Protein AF-A0A1S9RGK1-F1 (afdb_monomer)

Organism: Penicillium brasilianum (NCBI:txid104259)

Nearest PDB structures (foldseek):
  3pm6-assembly1_A  TM=9.295E-01  e=1.275E-14  Coccidioides immitis
  3n9s-assembly1_A  TM=7.387E-01  e=5.526E-09  Helicobacter pylori 51
  3txv-assembly1_A  TM=5.145E-01  e=1.261E-02  Sinorhizobium meliloti
  1zco-assembly1_A  TM=3.483E-01  e=1.388E-01  Pyrococcus furiosus

InterPro domains:
  IPR000771 Fructose-bisphosphate aldolase, class-II [PF01116] (198-358)
  IPR013785 Aldolase-type TIM barrel [G3DSA:3.20.20.70] (147-359)

Mean predicted aligned error: 18.13 Å

Structure (mmCIF, N/CA/C/O backbone):
data_AF-A0A1S9RGK1-F1
#
_entry.id   AF-A0A1S9RGK1-F1
#
loop_
_atom_site.group_PDB
_atom_site.id
_atom_site.type_symbol
_atom_site.label_atom_id
_atom_site.label_alt_id
_atom_site.label_comp_id
_atom_site.label_asym_id
_atom_site.label_entity_id
_atom_site.label_seq_id
_atom_site.pdbx_PDB_ins_code
_atom_site.Cartn_x
_atom_site.Cartn_y
_atom_site.Cartn_z
_atom_site.occupancy
_atom_site.B_iso_or_equiv
_atom_site.auth_seq_id
_atom_site.auth_comp_id
_atom_site.auth_asym_id
_atom_site.auth_atom_id
_atom_site.pdbx_PDB_model_num
ATOM 1 N N . MET A 1 1 ? 26.770 0.615 -15.921 1.00 46.75 1 MET A N 1
ATOM 2 C CA . MET A 1 1 ? 25.915 -0.510 -16.376 1.00 46.75 1 MET A CA 1
ATOM 3 C C . MET A 1 1 ? 26.762 -1.782 -16.393 1.00 46.75 1 MET A C 1
ATOM 5 O O . MET A 1 1 ? 27.965 -1.656 -16.216 1.00 46.75 1 MET A O 1
ATOM 9 N N . GLU A 1 2 ? 26.156 -2.959 -16.593 1.00 46.06 2 GLU A N 1
ATOM 10 C CA . GLU A 1 2 ? 26.842 -4.264 -16.760 1.00 46.06 2 GLU A CA 1
ATOM 11 C C . GLU A 1 2 ? 27.436 -4.931 -15.495 1.00 46.06 2 GLU A C 1
ATOM 13 O O . GLU A 1 2 ? 28.632 -5.197 -15.404 1.00 46.06 2 GLU A O 1
ATOM 18 N N . LYS A 1 3 ? 26.575 -5.321 -14.542 1.00 37.97 3 LYS A N 1
ATOM 19 C CA . LYS A 1 3 ? 26.868 -6.469 -13.646 1.00 37.97 3 LYS A CA 1
ATOM 20 C C . LYS A 1 3 ? 25.756 -7.519 -13.539 1.00 37.97 3 LYS A C 1
ATOM 22 O O . LYS A 1 3 ? 26.062 -8.665 -13.234 1.00 37.97 3 LYS A O 1
ATOM 27 N N . TYR A 1 4 ? 24.502 -7.160 -13.833 1.00 46.22 4 TYR A N 1
ATOM 28 C CA . TYR A 1 4 ? 23.339 -8.059 -13.695 1.00 46.22 4 TYR A CA 1
ATOM 29 C C . TYR A 1 4 ? 22.507 -8.238 -14.976 1.00 46.22 4 TYR A C 1
ATOM 31 O O . TYR A 1 4 ? 21.564 -9.024 -15.000 1.00 46.22 4 TYR A O 1
ATOM 39 N N . THR A 1 5 ? 22.877 -7.572 -16.070 1.00 41.22 5 THR A N 1
ATOM 40 C CA . THR A 1 5 ? 22.270 -7.778 -17.390 1.00 41.22 5 THR A CA 1
ATOM 41 C C . THR A 1 5 ? 22.766 -9.086 -18.006 1.00 41.22 5 THR A C 1
ATOM 43 O O . THR A 1 5 ? 23.859 -9.128 -18.574 1.00 41.22 5 THR A O 1
ATOM 46 N N . ARG A 1 6 ? 21.956 -10.151 -17.937 1.00 38.19 6 ARG A N 1
ATOM 47 C CA . ARG A 1 6 ? 22.073 -11.253 -18.905 1.00 38.19 6 ARG A CA 1
ATOM 48 C C . ARG A 1 6 ? 21.722 -10.699 -20.296 1.00 38.19 6 ARG A C 1
ATOM 50 O O . ARG A 1 6 ? 20.734 -9.972 -20.398 1.00 38.19 6 ARG A O 1
ATOM 57 N N . PRO A 1 7 ? 22.488 -11.002 -21.360 1.00 35.66 7 PRO A N 1
ATOM 58 C CA . PRO A 1 7 ? 22.029 -10.718 -22.715 1.00 35.66 7 PRO A CA 1
ATOM 59 C C . PRO A 1 7 ? 20.759 -11.542 -22.997 1.00 35.66 7 PRO A C 1
ATOM 61 O O . PRO A 1 7 ? 20.684 -12.682 -22.527 1.00 35.66 7 PRO A O 1
ATOM 64 N N . PRO A 1 8 ? 19.773 -11.007 -23.741 1.00 39.53 8 PRO A N 1
ATOM 65 C CA . PRO A 1 8 ? 18.545 -11.736 -24.041 1.00 39.53 8 PRO A CA 1
ATOM 66 C C . PRO A 1 8 ? 18.867 -13.037 -24.786 1.00 39.53 8 PRO A C 1
ATOM 68 O O . PRO A 1 8 ? 19.641 -13.046 -25.750 1.00 39.53 8 PRO A O 1
ATOM 71 N N . ALA A 1 9 ? 18.293 -14.147 -24.318 1.00 38.72 9 ALA A N 1
ATOM 72 C CA . ALA A 1 9 ? 18.439 -15.440 -24.970 1.00 38.72 9 ALA A CA 1
ATOM 73 C C . ALA A 1 9 ? 17.783 -15.414 -26.362 1.00 38.72 9 ALA A C 1
ATOM 75 O O . ALA A 1 9 ? 16.786 -14.726 -26.581 1.00 38.72 9 ALA A O 1
ATOM 76 N N . GLN A 1 10 ? 18.325 -16.171 -27.322 1.00 39.50 10 GLN A N 1
ATOM 77 C CA . GLN A 1 10 ? 17.675 -16.296 -28.628 1.00 39.50 10 GLN A CA 1
ATOM 78 C C . GLN A 1 10 ? 16.341 -17.040 -28.482 1.00 39.50 10 GLN A C 1
ATOM 80 O O . GLN A 1 10 ? 16.298 -18.166 -27.993 1.00 39.50 10 GLN A O 1
ATOM 85 N N . PHE A 1 11 ? 15.277 -16.366 -28.917 1.00 40.22 11 PHE A N 1
ATOM 86 C CA . PHE A 1 11 ? 13.869 -16.659 -28.652 1.00 40.22 11 PHE A CA 1
ATOM 87 C C . PHE A 1 11 ? 13.443 -18.129 -28.852 1.00 40.22 11 PHE A C 1
ATOM 89 O O . PHE A 1 11 ? 13.363 -18.594 -29.995 1.00 40.22 11 PHE A O 1
ATOM 96 N N . PRO A 1 12 ? 13.047 -18.837 -27.779 1.00 37.66 12 PRO A N 1
ATOM 97 C CA . PRO A 1 12 ? 12.113 -19.952 -27.869 1.00 37.66 12 PRO A CA 1
ATOM 98 C C . PRO A 1 12 ? 10.678 -19.415 -28.062 1.00 37.66 12 PRO A C 1
ATOM 100 O O . PRO A 1 12 ? 10.356 -18.332 -27.569 1.00 37.66 12 PRO A O 1
ATOM 103 N N . PRO A 1 13 ? 9.778 -20.144 -28.746 1.00 40.66 13 PRO A N 1
ATOM 104 C CA . PRO A 1 13 ? 8.352 -19.820 -28.728 1.00 40.66 13 PRO A CA 1
ATOM 105 C C . PRO A 1 13 ? 7.763 -20.040 -27.324 1.00 40.66 13 PRO A C 1
ATOM 107 O O . PRO A 1 13 ? 8.193 -20.952 -26.619 1.00 40.66 13 PRO A O 1
ATOM 110 N N . MET A 1 14 ? 6.748 -19.250 -26.944 1.00 45.00 14 MET A N 1
ATOM 111 C CA . MET A 1 14 ? 6.016 -19.443 -25.683 1.00 45.00 14 MET A CA 1
ATOM 112 C C . MET A 1 14 ? 5.521 -20.891 -25.538 1.00 45.00 14 MET A C 1
ATOM 114 O O . MET A 1 14 ? 4.924 -21.451 -26.464 1.00 45.00 14 MET A O 1
ATOM 118 N N . SER A 1 15 ? 5.751 -21.478 -24.361 1.00 45.94 15 SER A N 1
ATOM 119 C CA . SER A 1 15 ? 5.313 -22.832 -24.019 1.00 45.94 15 SER A CA 1
ATOM 120 C C . SER A 1 15 ? 3.784 -22.965 -24.117 1.00 45.94 15 SER A C 1
ATOM 122 O O . SER A 1 15 ? 3.059 -22.091 -23.640 1.00 45.94 15 SER A O 1
ATOM 124 N N . PRO A 1 16 ? 3.246 -24.050 -24.705 1.00 40.88 16 PRO A N 1
ATOM 125 C CA . PRO A 1 16 ? 1.803 -24.236 -24.801 1.00 40.88 16 PRO A CA 1
ATOM 126 C C . PRO A 1 16 ? 1.189 -24.540 -23.424 1.00 40.88 16 PRO A C 1
ATOM 128 O O . PRO A 1 16 ? 1.426 -25.610 -22.873 1.00 40.88 16 PRO A O 1
ATOM 131 N N . HIS A 1 17 ? 0.383 -23.598 -22.921 1.00 44.88 17 HIS A N 1
ATOM 132 C CA . HIS A 1 17 ? -0.531 -23.682 -21.768 1.00 44.88 17 HIS A CA 1
ATOM 133 C C . HIS A 1 17 ? -0.164 -24.662 -20.638 1.00 44.88 17 HIS A C 1
ATOM 135 O O . HIS A 1 17 ? -0.515 -25.846 -20.674 1.00 44.88 17 HIS A O 1
ATOM 141 N N . ARG A 1 18 ? 0.353 -24.121 -19.528 1.00 50.09 18 ARG A N 1
ATOM 142 C CA . ARG A 1 18 ? 0.195 -24.777 -18.223 1.00 50.09 18 ARG A CA 1
ATOM 143 C C . ARG A 1 18 ? -1.279 -24.812 -17.826 1.00 50.09 18 ARG A C 1
ATOM 145 O O . ARG A 1 18 ? -2.020 -23.847 -18.013 1.00 50.09 18 ARG A O 1
ATOM 152 N N . SER A 1 19 ? -1.720 -25.938 -17.275 1.00 38.03 19 SER A N 1
ATOM 153 C CA . SER A 1 19 ? -3.114 -26.128 -16.881 1.00 38.03 19 SER A CA 1
ATOM 154 C C . SER A 1 19 ? -3.416 -25.495 -15.521 1.00 38.03 19 SER A C 1
ATOM 156 O O . SER A 1 19 ? -3.034 -26.054 -14.497 1.00 38.03 19 SER A O 1
ATOM 158 N N . ALA A 1 20 ? -4.186 -24.405 -15.527 1.00 38.94 20 ALA A N 1
ATOM 159 C CA . ALA A 1 20 ? -5.143 -24.036 -14.477 1.00 38.94 20 ALA A CA 1
ATOM 160 C C . ALA A 1 20 ? -4.671 -24.133 -13.004 1.00 38.94 20 ALA A C 1
ATOM 162 O O . ALA A 1 20 ? -5.441 -24.551 -12.137 1.00 38.94 20 ALA A O 1
ATOM 163 N N . VAL A 1 21 ? -3.443 -23.705 -12.706 1.00 39.38 21 VAL A N 1
ATOM 164 C CA . VAL A 1 21 ? -3.056 -23.320 -11.341 1.00 39.38 21 VAL A CA 1
ATOM 165 C C . VAL A 1 21 ? -3.312 -21.820 -11.218 1.00 39.38 21 VAL A C 1
ATOM 167 O O . VAL A 1 21 ? -2.728 -21.037 -11.960 1.00 39.38 21 VAL A O 1
ATOM 170 N N . GLN A 1 22 ? -4.221 -21.420 -10.327 1.00 46.44 22 GLN A N 1
ATOM 171 C CA . GLN A 1 22 ? -4.394 -20.010 -9.968 1.00 46.44 22 GLN A CA 1
ATOM 172 C C . GLN A 1 22 ? -3.214 -19.605 -9.076 1.00 46.44 22 GLN A C 1
ATOM 174 O O . GLN A 1 22 ? -3.138 -20.053 -7.934 1.00 46.44 22 GLN A O 1
ATOM 179 N N . GLY A 1 23 ? -2.294 -18.810 -9.620 1.00 53.72 23 GLY A N 1
ATOM 180 C CA . GLY A 1 23 ? -1.045 -18.392 -8.981 1.00 53.72 23 GLY A CA 1
ATOM 181 C C . GLY A 1 23 ? -0.373 -17.268 -9.773 1.00 53.72 23 GLY A C 1
ATOM 182 O O . GLY A 1 23 ? -0.770 -16.978 -10.905 1.00 53.72 23 GLY A O 1
ATOM 183 N N . THR A 1 24 ? 0.641 -16.635 -9.183 1.00 60.12 24 THR A N 1
ATOM 184 C CA . THR A 1 24 ? 1.238 -15.377 -9.667 1.00 60.12 24 THR A CA 1
ATOM 185 C C . THR A 1 24 ? 1.886 -15.524 -11.050 1.00 60.12 24 THR A C 1
ATOM 187 O O . THR A 1 24 ? 1.925 -14.582 -11.839 1.00 60.12 24 THR A O 1
ATOM 190 N N . THR A 1 25 ? 2.369 -16.722 -11.381 1.00 67.62 25 THR A N 1
ATOM 191 C CA . THR A 1 25 ? 3.029 -17.028 -12.662 1.00 67.62 25 THR A CA 1
ATOM 192 C C . THR A 1 25 ? 2.091 -16.937 -13.865 1.00 67.62 25 THR A C 1
ATOM 194 O O . THR A 1 25 ? 2.490 -16.418 -14.907 1.00 67.62 25 THR A O 1
ATOM 197 N N . ALA A 1 26 ? 0.836 -17.372 -13.721 1.00 68.25 26 ALA A N 1
ATOM 198 C CA . ALA A 1 26 ? -0.157 -17.313 -14.794 1.00 68.25 26 ALA A CA 1
ATOM 199 C C . ALA A 1 26 ? -0.561 -15.866 -15.131 1.00 68.25 26 ALA A C 1
ATOM 201 O O . ALA A 1 26 ? -0.762 -15.541 -16.301 1.00 68.25 26 ALA A O 1
ATOM 202 N N . GLU A 1 27 ? -0.626 -14.994 -14.120 1.00 72.88 27 GLU A N 1
ATOM 203 C CA . GLU A 1 27 ? -0.927 -13.564 -14.277 1.00 72.88 27 GLU A CA 1
ATOM 204 C C . GLU A 1 27 ? 0.216 -12.831 -15.003 1.00 72.88 27 GLU A C 1
ATOM 206 O O . GLU A 1 27 ? -0.031 -12.045 -15.917 1.00 72.88 27 GLU A O 1
ATOM 211 N N . ILE A 1 28 ? 1.476 -13.154 -14.678 1.00 71.12 28 ILE A N 1
ATOM 212 C CA . ILE A 1 28 ? 2.658 -12.615 -15.375 1.00 71.12 28 ILE A CA 1
ATOM 213 C C . ILE A 1 28 ? 2.660 -13.025 -16.859 1.00 71.12 28 ILE A C 1
ATOM 215 O O . ILE A 1 28 ? 2.858 -12.173 -17.727 1.00 71.12 28 ILE A O 1
ATOM 219 N N . GLU A 1 29 ? 2.416 -14.304 -17.173 1.00 75.94 29 GLU A N 1
ATOM 220 C CA . GLU A 1 29 ? 2.320 -14.787 -18.564 1.00 75.94 29 GLU A CA 1
ATOM 221 C C . GLU A 1 29 ? 1.159 -14.130 -19.339 1.00 75.94 29 GLU A C 1
ATOM 223 O O . GLU A 1 29 ? 1.275 -13.875 -20.542 1.00 75.94 29 GLU A O 1
ATOM 228 N N . GLU A 1 30 ? 0.034 -13.857 -18.672 1.00 78.75 30 GLU A N 1
ATOM 229 C CA . GLU A 1 30 ? -1.124 -13.179 -19.259 1.00 78.75 30 GLU A CA 1
ATOM 230 C C . GLU A 1 30 ? -0.833 -11.712 -19.582 1.00 78.75 30 GLU A C 1
ATOM 232 O O . GLU A 1 30 ? -0.972 -11.323 -20.742 1.00 78.75 30 GLU A O 1
ATOM 237 N N . TRP A 1 31 ? -0.332 -10.925 -18.627 1.00 75.62 31 TRP A N 1
ATOM 238 C CA . TRP A 1 31 ? -0.032 -9.508 -18.861 1.00 75.62 31 TRP A CA 1
ATOM 239 C C . TRP A 1 31 ? 1.070 -9.300 -19.903 1.00 75.62 31 TRP A C 1
ATOM 241 O O . TRP A 1 31 ? 0.954 -8.417 -20.752 1.00 75.62 31 TRP A O 1
ATOM 251 N N . LEU A 1 32 ? 2.112 -10.143 -19.916 1.00 78.88 32 LEU A N 1
ATOM 252 C CA . LEU A 1 32 ? 3.140 -10.080 -20.962 1.00 78.88 32 LEU A CA 1
ATOM 253 C C . LEU A 1 32 ? 2.546 -10.338 -22.353 1.00 78.88 32 LEU A C 1
ATOM 255 O O . LEU A 1 32 ? 2.872 -9.628 -23.306 1.00 78.88 32 LEU A O 1
ATOM 259 N N . ARG A 1 33 ? 1.618 -11.294 -22.472 1.00 79.44 33 ARG A N 1
ATOM 260 C CA . ARG A 1 33 ? 0.890 -11.565 -23.719 1.00 79.44 33 ARG A CA 1
ATOM 261 C C . ARG A 1 33 ? -0.021 -10.402 -24.130 1.00 79.44 33 ARG A C 1
ATOM 263 O O . ARG A 1 33 ? -0.062 -10.085 -25.318 1.00 79.44 33 ARG A O 1
ATOM 270 N N . GLU A 1 34 ? -0.734 -9.781 -23.192 1.00 76.75 34 GLU A N 1
ATOM 271 C CA . GLU A 1 34 ? -1.623 -8.633 -23.445 1.00 76.75 34 GLU A CA 1
ATOM 272 C C . GLU A 1 34 ? -0.856 -7.372 -23.868 1.00 76.75 34 GLU A C 1
ATOM 274 O O . GLU A 1 34 ? -1.296 -6.645 -24.760 1.00 76.75 34 GLU A O 1
ATOM 279 N N . ASP A 1 35 ? 0.328 -7.149 -23.298 1.00 74.38 35 ASP A N 1
ATOM 280 C CA . ASP A 1 35 ? 1.210 -6.048 -23.686 1.00 74.38 35 ASP A CA 1
ATOM 281 C C . ASP A 1 35 ? 1.996 -6.330 -24.981 1.00 74.38 35 ASP A C 1
ATOM 283 O O . ASP A 1 35 ? 2.519 -5.406 -25.609 1.00 74.38 35 ASP A O 1
ATOM 287 N N . GLY A 1 36 ? 2.092 -7.597 -25.399 1.00 79.81 36 GLY A N 1
ATOM 288 C CA . GLY A 1 36 ? 2.975 -8.039 -26.483 1.00 79.81 36 GLY A CA 1
ATOM 289 C C . GLY A 1 36 ? 4.459 -8.005 -26.097 1.00 79.81 36 GLY A C 1
ATOM 290 O O . GLY A 1 36 ? 5.318 -7.810 -26.956 1.00 79.81 36 GLY A O 1
ATOM 291 N N . HIS A 1 37 ? 4.748 -8.138 -24.804 1.00 84.44 37 HIS A N 1
ATOM 292 C CA . HIS A 1 37 ? 6.079 -8.109 -24.210 1.00 84.44 37 HIS A CA 1
ATOM 293 C C . HIS A 1 37 ? 6.605 -9.533 -23.969 1.00 84.44 37 HIS A C 1
ATOM 295 O O . HIS A 1 37 ? 5.853 -10.504 -23.919 1.00 84.44 37 HIS A O 1
ATOM 301 N N . HIS A 1 38 ? 7.920 -9.654 -23.808 1.00 79.94 38 HIS A N 1
ATOM 302 C CA . HIS A 1 38 ? 8.589 -10.909 -23.464 1.00 79.94 38 HIS A CA 1
ATOM 303 C C . HIS A 1 38 ? 9.544 -10.730 -22.279 1.00 79.94 38 HIS A C 1
ATOM 305 O O . HIS A 1 38 ? 9.518 -11.535 -21.353 1.00 79.94 38 HIS A O 1
ATOM 311 N N . ALA A 1 39 ? 10.337 -9.653 -22.261 1.00 83.88 39 ALA A N 1
ATOM 312 C CA . ALA A 1 39 ? 11.210 -9.329 -21.138 1.00 83.88 39 ALA A CA 1
ATOM 313 C C . ALA A 1 39 ? 10.411 -8.707 -19.982 1.00 83.88 39 ALA A C 1
ATOM 315 O O . ALA A 1 39 ? 9.645 -7.761 -20.187 1.00 83.88 39 ALA A O 1
ATOM 316 N N . TRP A 1 40 ? 10.628 -9.195 -18.760 1.00 81.88 40 TRP A N 1
ATOM 317 C CA . TRP A 1 40 ? 9.931 -8.738 -17.552 1.00 81.88 40 TRP A CA 1
ATOM 318 C C . TRP A 1 40 ? 10.900 -8.502 -16.388 1.00 81.88 40 TRP A C 1
ATOM 320 O O . TRP A 1 40 ? 12.108 -8.696 -16.515 1.00 81.88 40 TRP A O 1
ATOM 330 N N . GLY A 1 41 ? 10.381 -8.044 -15.249 1.00 82.62 41 GLY A N 1
ATOM 331 C CA . GLY A 1 41 ? 11.178 -7.700 -14.070 1.00 82.62 41 GLY A CA 1
ATOM 332 C C . GLY A 1 41 ? 11.551 -6.221 -13.990 1.00 82.62 41 GLY A C 1
ATOM 333 O O . GLY A 1 41 ? 11.155 -5.401 -14.824 1.00 82.62 41 GLY A O 1
ATOM 334 N N . PHE A 1 42 ? 12.298 -5.873 -12.946 1.00 82.62 42 PHE A N 1
ATOM 335 C CA . PHE A 1 42 ? 12.395 -4.502 -12.450 1.00 82.62 42 PHE A CA 1
ATOM 336 C C . PHE A 1 42 ? 13.612 -3.722 -12.958 1.00 82.62 42 PHE A C 1
ATOM 338 O O . PHE A 1 42 ? 14.687 -4.266 -13.226 1.00 82.62 42 PHE A O 1
ATOM 345 N N . VAL A 1 43 ? 13.445 -2.401 -13.001 1.00 90.19 43 VAL A N 1
ATOM 346 C CA . VAL A 1 43 ? 14.549 -1.439 -13.038 1.00 90.19 43 VAL A CA 1
ATOM 347 C C . VAL A 1 43 ? 14.871 -1.037 -11.605 1.00 90.19 43 VAL A C 1
ATOM 349 O O . VAL A 1 43 ? 13.968 -0.655 -10.867 1.00 90.19 43 VAL A O 1
ATOM 352 N N . ILE A 1 44 ? 16.136 -1.135 -11.204 1.00 92.19 44 ILE A N 1
ATOM 353 C CA . ILE A 1 44 ? 16.589 -0.937 -9.824 1.00 92.19 44 ILE A CA 1
ATOM 354 C C . ILE A 1 44 ? 17.641 0.172 -9.797 1.00 92.19 44 ILE A C 1
ATOM 356 O O . ILE A 1 44 ? 18.657 0.086 -10.483 1.00 92.19 44 ILE A O 1
ATOM 360 N N . TYR A 1 45 ? 17.430 1.188 -8.971 1.00 95.81 45 TYR A N 1
ATOM 361 C CA . TYR A 1 45 ? 18.381 2.256 -8.693 1.00 95.81 45 TYR A CA 1
ATOM 362 C C . TYR A 1 45 ? 19.073 1.991 -7.366 1.00 95.81 45 TYR A C 1
ATOM 364 O O . TYR A 1 45 ? 18.439 1.955 -6.308 1.00 95.81 45 TYR A O 1
ATOM 372 N N . ARG A 1 46 ? 20.395 1.832 -7.422 1.00 96.56 46 ARG A N 1
ATOM 373 C CA . ARG A 1 46 ? 21.226 1.802 -6.227 1.00 96.56 46 ARG A CA 1
ATOM 374 C C . ARG A 1 46 ? 21.473 3.239 -5.780 1.00 96.56 46 ARG A C 1
ATOM 376 O O . ARG A 1 46 ? 22.175 3.979 -6.470 1.00 96.56 46 ARG A O 1
ATOM 383 N N . SER A 1 47 ? 20.932 3.611 -4.623 1.00 94.88 47 SER A N 1
ATOM 384 C CA . SER A 1 47 ? 21.102 4.944 -4.030 1.00 94.88 47 SER A CA 1
ATOM 385 C C . SER A 1 47 ? 21.911 4.968 -2.737 1.00 94.88 47 SER A C 1
ATOM 387 O O . SER A 1 47 ? 22.014 6.013 -2.102 1.00 94.88 47 SER A O 1
ATOM 389 N N . THR A 1 48 ? 22.550 3.850 -2.387 1.00 93.69 48 THR A N 1
ATOM 390 C CA . THR A 1 48 ? 23.614 3.801 -1.380 1.00 93.69 48 THR A CA 1
ATOM 391 C C . THR A 1 48 ? 24.832 3.028 -1.879 1.00 93.69 48 THR A C 1
ATOM 393 O O . THR A 1 48 ? 24.729 1.968 -2.506 1.00 93.69 48 THR A O 1
ATOM 396 N N . TYR A 1 49 ? 26.010 3.560 -1.561 1.00 96.31 49 TYR A N 1
ATOM 397 C CA . TYR A 1 49 ? 27.307 2.995 -1.925 1.00 96.31 49 TYR A CA 1
ATOM 398 C C . TYR A 1 49 ? 28.194 2.743 -0.693 1.00 96.31 49 TYR A C 1
ATOM 400 O O . TYR A 1 49 ? 29.360 2.380 -0.837 1.00 96.31 49 TYR A O 1
ATOM 408 N N . GLN A 1 50 ? 27.636 2.875 0.519 1.00 94.19 50 GLN A N 1
ATOM 409 C CA . GLN A 1 50 ? 28.376 2.784 1.786 1.00 94.19 50 GLN A CA 1
ATOM 410 C C . GLN A 1 50 ? 28.952 1.383 2.056 1.00 94.19 50 GLN A C 1
ATOM 412 O O . GLN A 1 50 ? 30.033 1.255 2.628 1.00 94.19 50 GLN A O 1
ATOM 417 N N . ASN A 1 51 ? 28.249 0.323 1.638 1.00 94.44 51 ASN A N 1
ATOM 418 C CA . ASN A 1 51 ? 28.661 -1.062 1.861 1.00 94.44 51 ASN A CA 1
ATOM 419 C C . ASN A 1 51 ? 28.367 -1.938 0.629 1.00 94.44 51 ASN A C 1
ATOM 421 O O . ASN A 1 51 ? 27.215 -2.228 0.308 1.00 94.44 51 ASN A O 1
ATOM 425 N N . GLN A 1 52 ? 29.423 -2.380 -0.063 1.00 95.44 52 GLN A N 1
ATOM 426 C CA . GLN A 1 52 ? 29.297 -3.248 -1.240 1.00 95.44 52 GLN A CA 1
ATOM 427 C C . GLN A 1 52 ? 28.840 -4.669 -0.884 1.00 95.44 52 GLN A C 1
ATOM 429 O O . GLN A 1 52 ? 28.051 -5.241 -1.625 1.00 95.44 52 GLN A O 1
ATOM 434 N N . ALA A 1 53 ? 29.290 -5.230 0.243 1.00 95.12 53 ALA A N 1
ATOM 435 C CA . ALA A 1 53 ? 28.921 -6.591 0.637 1.00 95.12 53 ALA A CA 1
ATOM 436 C C . ALA A 1 53 ? 27.434 -6.687 1.012 1.00 95.12 53 ALA A C 1
ATOM 438 O O . ALA A 1 53 ? 26.773 -7.656 0.651 1.00 95.12 53 ALA A O 1
ATOM 439 N N . ALA A 1 54 ? 26.898 -5.652 1.668 1.00 92.00 54 ALA A N 1
ATOM 440 C CA . ALA A 1 54 ? 25.464 -5.509 1.909 1.00 92.00 54 ALA A CA 1
ATOM 441 C C . ALA A 1 54 ? 24.678 -5.450 0.587 1.00 92.00 54 ALA A C 1
ATOM 443 O O . ALA A 1 54 ? 23.725 -6.198 0.397 1.00 92.00 54 ALA A O 1
ATOM 444 N N . TRP A 1 55 ? 25.114 -4.615 -0.362 1.00 94.44 55 TRP A N 1
ATOM 445 C CA . TRP A 1 55 ? 24.490 -4.527 -1.685 1.00 94.44 55 TRP A CA 1
ATOM 446 C C . TRP A 1 55 ? 24.491 -5.866 -2.447 1.00 94.44 55 TRP A C 1
ATOM 448 O O . TRP A 1 55 ? 23.467 -6.269 -3.002 1.00 94.44 55 TRP A O 1
ATOM 458 N N . ASP A 1 56 ? 25.622 -6.575 -2.448 1.00 93.38 56 ASP A N 1
ATOM 459 C CA . ASP A 1 56 ? 25.754 -7.867 -3.125 1.00 93.38 56 ASP A CA 1
ATOM 460 C C . ASP A 1 56 ? 24.851 -8.937 -2.470 1.00 93.38 56 ASP A C 1
ATOM 462 O O . ASP A 1 56 ? 24.214 -9.722 -3.177 1.00 93.38 56 ASP A O 1
ATOM 466 N N . GLU A 1 57 ? 24.728 -8.934 -1.137 1.00 90.12 57 GLU A N 1
ATOM 467 C CA . GLU A 1 57 ? 23.815 -9.810 -0.387 1.00 90.12 57 GLU A CA 1
ATOM 468 C C . GLU A 1 57 ? 22.337 -9.469 -0.641 1.00 90.12 57 GLU A C 1
ATOM 470 O O . GLU A 1 57 ? 21.528 -10.377 -0.825 1.00 90.12 57 GLU A O 1
ATOM 475 N N . PHE A 1 58 ? 21.975 -8.186 -0.738 1.00 88.44 58 PHE A N 1
ATOM 476 C CA . PHE A 1 58 ? 20.620 -7.756 -1.101 1.00 88.44 58 PHE A CA 1
ATOM 477 C C . PHE A 1 58 ? 20.225 -8.268 -2.491 1.00 88.44 58 PHE A C 1
ATOM 479 O O . PHE A 1 58 ? 19.180 -8.902 -2.650 1.00 88.44 58 PHE A O 1
ATOM 486 N N . MET A 1 59 ? 21.095 -8.079 -3.490 1.00 89.44 59 MET A N 1
ATOM 487 C CA . MET A 1 59 ? 20.862 -8.592 -4.843 1.00 89.44 59 MET A CA 1
ATOM 488 C C . MET A 1 59 ? 20.780 -10.126 -4.868 1.00 89.44 59 MET A C 1
ATOM 490 O O . MET A 1 59 ? 19.982 -10.686 -5.624 1.00 89.44 59 MET A O 1
ATOM 494 N N . ARG A 1 60 ? 21.558 -10.818 -4.021 1.00 89.50 60 ARG A N 1
ATOM 495 C CA . ARG A 1 60 ? 21.482 -12.277 -3.853 1.00 89.50 60 ARG A CA 1
ATOM 496 C C . ARG A 1 60 ? 20.141 -12.713 -3.253 1.00 89.50 60 ARG A C 1
ATOM 498 O O . ARG A 1 60 ? 19.534 -13.634 -3.795 1.00 89.50 60 ARG A O 1
ATOM 505 N N . ARG A 1 61 ? 19.672 -12.068 -2.175 1.00 84.50 61 ARG A N 1
ATOM 506 C CA . ARG A 1 61 ? 18.368 -12.347 -1.538 1.00 84.50 61 ARG A CA 1
ATOM 507 C C . ARG A 1 61 ? 17.211 -12.092 -2.505 1.00 84.50 61 ARG A C 1
ATOM 509 O O . ARG A 1 61 ? 16.358 -12.957 -2.658 1.00 84.50 61 ARG A O 1
ATOM 516 N N . LEU A 1 62 ? 17.223 -10.970 -3.228 1.00 80.75 62 LEU A N 1
ATOM 517 C CA . LEU A 1 62 ? 16.200 -10.631 -4.226 1.00 80.75 62 LEU A CA 1
ATOM 518 C C . LEU A 1 62 ? 16.068 -11.708 -5.319 1.00 80.75 62 LEU A C 1
ATOM 520 O O . LEU A 1 62 ? 14.962 -12.156 -5.625 1.00 80.75 62 LEU A O 1
ATOM 524 N N . LEU A 1 63 ? 17.195 -12.141 -5.895 1.00 81.12 63 LEU A N 1
ATOM 525 C CA . LEU A 1 63 ? 17.220 -13.179 -6.930 1.00 81.12 63 LEU A CA 1
ATOM 526 C C . LEU A 1 63 ? 16.833 -14.563 -6.391 1.00 81.12 63 LEU A C 1
ATOM 528 O O . LEU A 1 63 ? 16.112 -15.289 -7.075 1.00 81.12 63 LEU A O 1
ATOM 532 N N . ALA A 1 64 ? 17.276 -14.919 -5.180 1.00 76.56 64 ALA A N 1
ATOM 533 C CA . ALA A 1 64 ? 16.896 -16.171 -4.525 1.00 76.56 64 ALA A CA 1
ATOM 534 C C . ALA A 1 64 ? 15.383 -16.222 -4.269 1.00 76.56 64 ALA A C 1
ATOM 536 O O . ALA A 1 64 ? 14.720 -17.114 -4.785 1.00 76.56 64 ALA A O 1
ATOM 537 N N . ASN A 1 65 ? 14.821 -15.208 -3.605 1.00 77.25 65 ASN A N 1
ATOM 538 C CA . ASN A 1 65 ? 13.391 -15.139 -3.291 1.00 77.25 65 ASN A CA 1
ATOM 539 C C . ASN A 1 65 ? 12.518 -15.150 -4.561 1.00 77.25 65 ASN A C 1
ATOM 541 O O . ASN A 1 65 ? 11.472 -15.792 -4.591 1.00 77.25 65 ASN A O 1
ATOM 545 N N . THR A 1 66 ? 12.962 -14.476 -5.630 1.00 77.12 66 THR A N 1
ATOM 546 C CA . THR A 1 66 ? 12.270 -14.501 -6.932 1.00 77.12 66 THR A CA 1
ATOM 547 C C . THR A 1 66 ? 12.304 -15.902 -7.551 1.00 77.12 66 THR A C 1
ATOM 549 O O . THR A 1 66 ? 11.300 -16.363 -8.085 1.00 77.12 66 THR A O 1
ATOM 552 N N . THR A 1 67 ? 13.441 -16.598 -7.458 1.00 78.00 67 THR A N 1
ATOM 553 C CA . THR A 1 67 ? 13.598 -17.975 -7.954 1.00 78.00 67 THR A CA 1
ATOM 554 C C . THR A 1 67 ? 12.726 -18.952 -7.165 1.00 78.00 67 THR A C 1
ATOM 556 O O . THR A 1 67 ? 12.001 -19.729 -7.776 1.00 78.00 67 THR A O 1
ATOM 559 N N . GLU A 1 68 ? 12.740 -18.879 -5.832 1.00 74.00 68 GLU A N 1
ATOM 560 C CA . GLU A 1 68 ? 11.953 -19.747 -4.944 1.00 74.00 68 GLU A CA 1
ATOM 561 C C . GLU A 1 68 ? 10.440 -19.553 -5.135 1.00 74.00 68 GLU A C 1
ATOM 563 O O . GLU A 1 68 ? 9.699 -20.534 -5.200 1.00 74.00 68 GLU A O 1
ATOM 568 N N . MET A 1 69 ? 9.972 -18.309 -5.303 1.00 70.94 69 MET A N 1
ATOM 569 C CA . MET A 1 69 ? 8.559 -18.024 -5.582 1.00 70.94 69 MET A CA 1
ATOM 570 C C . MET A 1 69 ? 8.119 -18.588 -6.944 1.00 70.94 69 MET A C 1
ATOM 572 O O . MET A 1 69 ? 7.055 -19.196 -7.055 1.00 70.94 69 MET A O 1
ATOM 576 N N . LEU A 1 70 ? 8.952 -18.439 -7.980 1.00 72.94 70 LEU A N 1
ATOM 577 C CA . LEU A 1 70 ? 8.680 -19.024 -9.296 1.00 72.94 70 LEU A CA 1
ATOM 578 C C . LEU A 1 70 ? 8.763 -20.556 -9.280 1.00 72.94 70 LEU A C 1
ATOM 580 O O . LEU A 1 70 ? 8.010 -21.200 -10.003 1.00 72.94 70 LEU A O 1
ATOM 584 N N . GLU A 1 71 ? 9.634 -21.159 -8.468 1.00 77.88 71 GLU A N 1
ATOM 585 C CA . GLU A 1 71 ? 9.682 -22.614 -8.283 1.00 77.88 71 GLU A CA 1
ATOM 586 C C . GLU A 1 71 ? 8.401 -23.142 -7.627 1.00 77.88 71 GLU A C 1
ATOM 588 O O . GLU A 1 71 ? 7.828 -24.122 -8.108 1.00 77.88 71 GLU A O 1
ATOM 593 N N . TYR A 1 72 ? 7.912 -22.453 -6.591 1.00 72.69 72 TYR A N 1
ATOM 594 C CA . TYR A 1 72 ? 6.663 -22.783 -5.902 1.00 72.69 72 TYR A CA 1
ATOM 595 C C . TYR A 1 72 ? 5.447 -22.754 -6.846 1.00 72.69 72 TYR A C 1
ATOM 597 O O . TYR A 1 72 ? 4.680 -23.716 -6.894 1.00 72.69 72 TYR A O 1
ATOM 605 N N . ASP A 1 73 ? 5.327 -21.702 -7.661 1.00 72.44 73 ASP A N 1
ATOM 606 C CA . ASP A 1 73 ? 4.259 -21.531 -8.659 1.00 72.44 73 ASP A CA 1
ATOM 607 C C . ASP A 1 73 ? 4.561 -22.226 -10.015 1.00 72.44 73 ASP A C 1
ATOM 609 O O . ASP A 1 73 ? 3.922 -21.942 -11.033 1.00 72.44 73 ASP A O 1
ATOM 613 N N . ALA A 1 74 ? 5.546 -23.137 -10.053 1.00 77.75 74 ALA A N 1
ATOM 614 C CA . ALA A 1 74 ? 5.982 -23.918 -11.221 1.00 77.75 74 ALA A CA 1
ATOM 615 C C . ALA A 1 74 ? 6.384 -23.105 -12.483 1.00 77.75 74 ALA A C 1
ATOM 617 O O . ALA A 1 74 ? 6.441 -23.650 -13.589 1.00 77.75 74 ALA A O 1
ATOM 618 N N . GLY A 1 75 ? 6.706 -21.819 -12.330 1.00 79.69 75 GLY A N 1
ATOM 619 C CA . GLY A 1 75 ? 7.048 -20.857 -13.386 1.00 79.69 75 GLY A CA 1
ATOM 620 C C . GLY A 1 75 ? 8.544 -20.593 -13.582 1.00 79.69 75 GLY A C 1
ATOM 621 O O . GLY A 1 75 ? 8.916 -19.479 -13.939 1.00 79.69 75 GLY A O 1
ATOM 622 N N . LEU A 1 76 ? 9.424 -21.572 -13.338 1.00 81.81 76 LEU A N 1
ATOM 623 C CA . LEU A 1 76 ? 10.885 -21.394 -13.459 1.00 81.81 76 LEU A CA 1
ATOM 624 C C . LEU A 1 76 ? 11.372 -20.935 -14.847 1.00 81.81 76 LEU A C 1
ATOM 626 O O . LEU A 1 76 ? 12.409 -20.288 -14.939 1.00 81.81 76 LEU A O 1
ATOM 630 N N . ASP A 1 77 ? 10.641 -21.232 -15.919 1.00 82.06 77 ASP A N 1
ATOM 631 C CA . ASP A 1 77 ? 10.915 -20.756 -17.284 1.00 82.06 77 ASP A CA 1
ATOM 632 C C . ASP A 1 77 ? 10.689 -19.247 -17.466 1.00 82.06 77 ASP A C 1
ATOM 634 O O . ASP A 1 77 ? 11.282 -18.644 -18.360 1.00 82.06 77 ASP A O 1
ATOM 638 N N . LEU A 1 78 ? 9.932 -18.585 -16.583 1.00 79.56 78 LEU A N 1
ATOM 639 C CA . LEU A 1 78 ? 9.882 -17.122 -16.564 1.00 79.56 78 LEU A CA 1
ATOM 640 C C . LEU A 1 78 ? 11.263 -16.514 -16.260 1.00 79.56 78 LEU A C 1
ATOM 642 O O . LEU A 1 78 ? 11.550 -15.413 -16.731 1.00 79.56 78 LEU A O 1
ATOM 646 N N . LEU A 1 79 ? 12.165 -17.226 -15.568 1.00 81.00 79 LEU A N 1
ATOM 647 C CA . LEU A 1 79 ? 13.539 -16.760 -15.329 1.00 81.00 79 LEU A CA 1
ATOM 648 C C . LEU A 1 79 ? 14.359 -16.580 -16.615 1.00 81.00 79 LEU A C 1
ATOM 650 O O . LEU A 1 79 ? 15.318 -15.805 -16.600 1.00 81.00 79 LEU A O 1
ATOM 654 N N . ASP A 1 80 ? 13.995 -17.237 -17.721 1.00 83.69 80 ASP A N 1
ATOM 655 C CA . ASP A 1 80 ? 14.696 -17.082 -19.004 1.00 83.69 80 ASP A CA 1
ATOM 656 C C . ASP A 1 80 ? 14.521 -15.671 -19.592 1.00 83.69 80 ASP A C 1
ATOM 658 O O . ASP A 1 80 ? 15.400 -15.187 -20.308 1.00 83.69 80 ASP A O 1
ATOM 662 N N . ASN A 1 81 ? 13.426 -14.987 -19.235 1.00 81.25 81 ASN A N 1
ATOM 663 C CA . ASN A 1 81 ? 13.108 -13.624 -19.670 1.00 81.25 81 ASN A CA 1
ATOM 664 C C . ASN A 1 81 ? 13.092 -12.594 -18.520 1.00 81.25 81 ASN A C 1
ATOM 666 O O . ASN A 1 81 ? 12.669 -11.450 -18.718 1.00 81.25 81 ASN A O 1
ATOM 670 N N . LEU A 1 82 ? 13.554 -12.971 -17.321 1.00 82.38 82 LEU A N 1
ATOM 671 C CA . LEU A 1 82 ? 13.702 -12.052 -16.192 1.00 82.38 82 LEU A CA 1
ATOM 672 C C . LEU A 1 82 ? 14.921 -11.140 -16.405 1.00 82.38 82 LEU A C 1
ATOM 674 O O . LEU A 1 82 ? 16.068 -11.591 -16.399 1.00 82.38 82 LEU A O 1
ATOM 678 N N . VAL A 1 83 ? 14.680 -9.835 -16.521 1.00 85.81 83 VAL A N 1
ATOM 679 C CA . VAL A 1 83 ? 15.710 -8.808 -16.711 1.00 85.81 83 VAL A CA 1
ATOM 680 C C . VAL A 1 83 ? 15.706 -7.841 -15.528 1.00 85.81 83 VAL A C 1
ATOM 682 O O . VAL A 1 83 ? 14.789 -7.040 -15.368 1.00 85.81 83 VAL A O 1
ATOM 685 N N . LEU A 1 84 ? 16.770 -7.848 -14.720 1.00 83.50 84 LEU A N 1
ATOM 686 C CA . LEU A 1 84 ? 16.988 -6.832 -13.685 1.00 83.50 84 LEU A CA 1
ATOM 687 C C . LEU A 1 84 ? 17.954 -5.754 -14.196 1.00 83.50 84 LEU A C 1
ATOM 689 O O . LEU A 1 84 ? 19.167 -5.968 -14.272 1.00 83.50 84 LEU A O 1
ATOM 693 N N . THR A 1 85 ? 17.422 -4.582 -14.547 1.00 89.50 85 THR A N 1
ATOM 694 C CA . THR A 1 85 ? 18.234 -3.452 -15.031 1.00 89.50 85 THR A CA 1
ATOM 695 C C . THR A 1 85 ? 18.687 -2.611 -13.847 1.00 89.50 85 THR A C 1
ATOM 697 O O . THR A 1 85 ? 17.908 -1.840 -13.297 1.00 89.50 85 THR A O 1
ATOM 700 N N . VAL A 1 86 ? 19.954 -2.757 -13.454 1.00 92.88 86 VAL A N 1
ATOM 701 C CA . VAL A 1 86 ? 20.521 -2.058 -12.292 1.00 92.88 86 VAL A CA 1
ATOM 702 C C . VAL A 1 86 ? 21.284 -0.795 -12.709 1.00 92.88 86 VAL A C 1
ATOM 704 O O . VAL A 1 86 ? 22.302 -0.858 -13.407 1.00 92.88 86 VAL A O 1
ATOM 707 N N . PHE A 1 87 ? 20.825 0.353 -12.214 1.00 96.06 87 PHE A N 1
ATOM 708 C CA . PHE A 1 87 ? 21.525 1.631 -12.238 1.00 96.06 87 PHE A CA 1
ATOM 709 C C . PHE A 1 87 ? 22.469 1.744 -11.033 1.00 96.06 87 PHE A C 1
ATOM 711 O O . PHE A 1 87 ? 22.089 2.172 -9.946 1.00 96.06 87 PHE A O 1
ATOM 718 N N . ASP A 1 88 ? 23.715 1.329 -11.267 1.00 94.44 88 ASP A N 1
ATOM 719 C CA . ASP A 1 88 ? 24.849 1.343 -10.333 1.00 94.44 88 ASP A CA 1
ATOM 720 C C . ASP A 1 88 ? 25.869 2.388 -10.838 1.00 94.44 88 ASP A C 1
ATOM 722 O O . ASP A 1 88 ? 26.676 2.113 -11.733 1.00 94.44 88 ASP A O 1
ATOM 726 N N . ASN A 1 89 ? 25.740 3.633 -10.364 1.00 94.44 89 ASN A N 1
ATOM 727 C CA . ASN A 1 89 ? 26.607 4.772 -10.696 1.00 94.44 89 ASN A CA 1
ATOM 728 C C . ASN A 1 89 ? 26.626 5.784 -9.526 1.00 94.44 89 ASN A C 1
ATOM 730 O O . ASN A 1 89 ? 25.720 6.621 -9.441 1.00 94.44 89 ASN A O 1
ATOM 734 N N . PRO A 1 90 ? 27.649 5.768 -8.647 1.00 93.62 90 PRO A N 1
ATOM 735 C CA . PRO A 1 90 ? 27.674 6.617 -7.453 1.00 93.62 90 PRO A CA 1
ATOM 736 C C . PRO A 1 90 ? 27.660 8.111 -7.787 1.00 93.62 90 PRO A C 1
ATOM 738 O O . PRO A 1 90 ? 26.987 8.881 -7.116 1.00 93.62 90 PRO A O 1
ATOM 741 N N . ASN A 1 91 ? 28.308 8.518 -8.884 1.00 94.31 91 ASN A N 1
ATOM 742 C CA . ASN A 1 91 ? 28.380 9.923 -9.310 1.00 94.31 91 ASN A CA 1
ATOM 743 C C . ASN A 1 91 ? 27.020 10.522 -9.723 1.00 94.31 91 ASN A C 1
ATOM 745 O O . ASN A 1 91 ? 26.940 11.720 -9.982 1.00 94.31 91 ASN A O 1
ATOM 749 N N . GLN A 1 92 ? 25.987 9.689 -9.865 1.00 92.75 92 GLN A N 1
ATOM 750 C CA . GLN A 1 92 ? 24.664 10.074 -10.355 1.00 92.75 92 GLN A CA 1
ATOM 751 C C . GLN A 1 92 ? 23.541 9.698 -9.380 1.00 92.75 92 GLN A C 1
ATOM 753 O O . GLN A 1 92 ? 22.532 10.398 -9.335 1.00 92.75 92 GLN A O 1
ATOM 758 N N . PHE A 1 93 ? 23.703 8.606 -8.622 1.00 96.06 93 PHE A N 1
ATOM 759 C CA . PHE A 1 93 ? 22.626 8.032 -7.812 1.00 96.06 93 PHE A CA 1
ATOM 760 C C . PHE A 1 93 ? 22.920 7.909 -6.312 1.00 96.06 93 PHE A C 1
ATOM 762 O O . PHE A 1 93 ? 21.978 7.629 -5.570 1.00 96.06 93 PHE A O 1
ATOM 769 N N . ASP A 1 94 ? 24.156 8.127 -5.838 1.00 95.81 94 ASP A N 1
ATOM 770 C CA . ASP A 1 94 ? 24.457 8.098 -4.396 1.00 95.81 94 ASP A CA 1
ATOM 771 C C . ASP A 1 94 ? 23.677 9.196 -3.660 1.00 95.81 94 ASP A C 1
ATOM 773 O O . ASP A 1 94 ? 23.786 10.376 -3.993 1.00 95.81 94 ASP A O 1
ATOM 777 N N . ASN A 1 95 ? 22.851 8.796 -2.690 1.00 90.88 95 ASN A N 1
ATOM 778 C CA . ASN A 1 95 ? 21.900 9.661 -1.981 1.00 90.88 95 ASN A CA 1
ATOM 779 C C . ASN A 1 95 ? 20.935 10.448 -2.900 1.00 90.88 95 ASN A C 1
ATOM 781 O O . ASN A 1 95 ? 20.431 11.502 -2.511 1.00 90.88 95 ASN A O 1
ATOM 785 N N . ALA A 1 96 ? 20.663 9.962 -4.119 1.00 88.62 96 ALA A N 1
ATOM 786 C CA . ALA A 1 96 ? 19.691 10.596 -5.010 1.00 88.62 96 ALA A CA 1
ATOM 787 C C . ALA A 1 96 ? 18.278 10.583 -4.411 1.00 88.62 96 ALA A C 1
ATOM 789 O O . ALA A 1 96 ? 17.863 9.612 -3.779 1.00 88.62 96 ALA A O 1
ATOM 790 N N . THR A 1 97 ? 17.513 11.646 -4.650 1.00 85.38 97 THR A N 1
ATOM 791 C CA . THR A 1 97 ? 16.120 11.726 -4.197 1.00 85.38 97 THR A CA 1
ATOM 792 C C . THR A 1 97 ? 15.192 10.908 -5.095 1.00 85.38 97 THR A C 1
ATOM 794 O O . THR A 1 97 ? 15.474 10.693 -6.279 1.00 85.38 97 THR A O 1
ATOM 797 N N . THR A 1 98 ? 14.029 10.532 -4.560 1.00 83.25 98 THR A N 1
ATOM 798 C CA . THR A 1 98 ? 12.937 9.876 -5.295 1.00 83.25 98 THR A CA 1
ATOM 799 C C . THR A 1 98 ? 12.580 10.634 -6.579 1.00 83.25 98 THR A C 1
ATOM 801 O O . THR A 1 98 ? 12.353 10.023 -7.619 1.00 83.25 98 THR A O 1
ATOM 804 N N . ALA A 1 99 ? 12.599 11.974 -6.549 1.00 80.50 99 ALA A N 1
ATOM 805 C CA . ALA A 1 99 ? 12.357 12.821 -7.719 1.00 80.50 99 ALA A CA 1
ATOM 806 C C . ALA A 1 99 ? 13.443 12.675 -8.802 1.00 80.50 99 ALA A C 1
ATOM 808 O O . ALA A 1 99 ? 13.113 12.458 -9.968 1.00 80.50 99 ALA A O 1
ATOM 809 N N . MET A 1 100 ? 14.729 12.707 -8.426 1.00 85.88 100 MET A N 1
ATOM 810 C CA . MET A 1 100 ? 15.846 12.510 -9.365 1.00 85.88 100 MET A CA 1
ATOM 811 C C . MET A 1 100 ? 15.792 11.130 -10.033 1.00 85.88 100 MET A C 1
ATOM 813 O O . MET A 1 100 ? 15.991 11.015 -11.245 1.00 85.88 100 MET A O 1
ATOM 817 N N . VAL A 1 101 ? 15.496 10.086 -9.252 1.00 88.62 101 VAL A N 1
ATOM 818 C CA . VAL A 1 101 ? 15.332 8.721 -9.769 1.00 88.62 101 VAL A CA 1
ATOM 819 C C . VAL A 1 101 ? 14.124 8.633 -10.702 1.00 88.62 101 VAL A C 1
ATOM 821 O O . VAL A 1 101 ? 14.247 8.102 -11.808 1.00 88.62 101 VAL A O 1
ATOM 824 N N . ARG A 1 102 ? 12.981 9.211 -10.310 1.00 89.62 102 ARG A N 1
ATOM 825 C CA . ARG A 1 102 ? 11.754 9.239 -11.116 1.00 89.62 102 ARG A CA 1
ATOM 826 C C . ARG A 1 102 ? 11.973 9.907 -12.471 1.00 89.62 102 ARG A C 1
ATOM 828 O O . ARG A 1 102 ? 11.569 9.351 -13.489 1.00 89.62 102 ARG A O 1
ATOM 835 N N . ASP A 1 103 ? 12.632 11.061 -12.509 1.00 87.50 103 ASP A N 1
ATOM 836 C CA . ASP A 1 103 ? 12.840 11.808 -13.754 1.00 87.50 103 ASP A CA 1
ATOM 837 C C . ASP A 1 103 ? 13.852 11.144 -14.690 1.00 87.50 103 ASP A C 1
ATOM 839 O O . ASP A 1 103 ? 13.657 11.150 -15.909 1.00 87.50 103 ASP A O 1
ATOM 843 N N . HIS A 1 104 ? 14.880 10.489 -14.144 1.00 94.31 104 HIS A N 1
ATOM 844 C CA . HIS A 1 104 ? 15.756 9.626 -14.933 1.00 94.31 104 HIS A CA 1
ATOM 845 C C . HIS A 1 104 ? 14.998 8.402 -15.481 1.00 94.31 104 HIS A C 1
ATOM 847 O O . HIS A 1 104 ? 15.122 8.055 -16.658 1.00 94.31 104 HIS A O 1
ATOM 853 N N . PHE A 1 105 ? 14.158 7.769 -14.656 1.00 92.50 105 PHE A N 1
ATOM 854 C CA . PHE A 1 105 ? 13.370 6.606 -15.058 1.00 92.50 105 PHE A CA 1
ATOM 855 C C . PHE A 1 105 ? 12.321 6.934 -16.129 1.00 92.50 105 PHE A C 1
ATOM 857 O O . PHE A 1 105 ? 12.202 6.170 -17.084 1.00 92.50 105 PHE A O 1
ATOM 864 N N . LYS A 1 106 ? 11.645 8.092 -16.057 1.00 89.12 106 LYS A N 1
ATOM 865 C CA . LYS A 1 106 ? 10.760 8.606 -17.125 1.00 89.12 106 LYS A CA 1
ATOM 866 C C . LYS A 1 106 ? 11.467 8.624 -18.487 1.00 89.12 106 LYS A C 1
ATOM 868 O O . LYS A 1 106 ? 10.916 8.145 -19.476 1.00 89.12 106 LYS A O 1
ATOM 873 N N . GLN A 1 107 ? 12.689 9.161 -18.536 1.00 89.62 107 GLN A N 1
ATOM 874 C CA . GLN A 1 107 ? 13.478 9.290 -19.770 1.00 89.62 107 GLN A CA 1
ATOM 875 C C . GLN A 1 107 ? 13.938 7.926 -20.308 1.00 89.62 107 GLN A C 1
ATOM 877 O O . GLN A 1 107 ? 13.874 7.672 -21.513 1.00 89.62 107 GLN A O 1
ATOM 882 N N . TRP A 1 108 ? 14.351 7.027 -19.410 1.00 91.38 108 TRP A N 1
ATOM 883 C CA . TRP A 1 108 ? 14.709 5.651 -19.754 1.00 91.38 108 TRP A CA 1
ATOM 884 C C . TRP A 1 108 ? 13.504 4.874 -20.309 1.00 91.38 108 TRP A C 1
ATOM 886 O O . TRP A 1 108 ? 13.573 4.329 -21.410 1.00 91.38 108 TRP A O 1
ATOM 896 N N . ALA A 1 109 ? 12.371 4.882 -19.604 1.00 87.38 109 ALA A N 1
ATOM 897 C CA . ALA A 1 109 ? 11.175 4.129 -19.984 1.00 87.38 109 ALA A CA 1
ATOM 898 C C . ALA A 1 109 ? 10.597 4.591 -21.332 1.00 87.38 109 ALA A C 1
ATOM 900 O O . ALA A 1 109 ? 10.156 3.767 -22.130 1.00 87.38 109 ALA A O 1
ATOM 901 N N . ALA A 1 110 ? 10.672 5.893 -21.629 1.00 82.44 110 ALA A N 1
ATOM 902 C CA . ALA A 1 110 ? 10.219 6.461 -22.898 1.00 82.44 110 ALA A CA 1
ATOM 903 C C . ALA A 1 110 ? 11.012 5.978 -24.130 1.00 82.44 110 ALA A C 1
ATOM 905 O O . ALA A 1 110 ? 10.506 6.088 -25.246 1.00 82.44 110 ALA A O 1
ATOM 906 N N . THR A 1 111 ? 12.237 5.470 -23.948 1.00 81.31 111 THR A N 1
ATOM 907 C CA . THR A 1 111 ? 13.143 5.082 -25.046 1.00 81.31 111 THR A CA 1
ATOM 908 C C . THR A 1 111 ? 13.445 3.585 -25.099 1.00 81.31 111 THR A C 1
ATOM 910 O O . THR A 1 111 ? 13.685 3.052 -26.180 1.00 81.31 111 THR A O 1
ATOM 913 N N . MET A 1 112 ? 13.412 2.891 -23.960 1.00 84.31 112 MET A N 1
ATOM 914 C CA . MET A 1 112 ? 13.892 1.509 -23.857 1.00 84.31 112 MET A CA 1
ATOM 915 C C . MET A 1 112 ? 12.826 0.438 -24.083 1.00 84.31 112 MET A C 1
ATOM 917 O O . MET A 1 112 ? 13.186 -0.693 -24.382 1.00 84.31 112 MET A O 1
ATOM 921 N N . GLU A 1 113 ? 11.537 0.773 -24.016 1.00 80.06 113 GLU A N 1
ATOM 922 C CA . GLU A 1 113 ? 10.441 -0.176 -24.264 1.00 80.06 113 GLU A CA 1
ATOM 923 C C . GLU A 1 113 ? 10.545 -0.833 -25.655 1.00 80.06 113 GLU A C 1
ATOM 925 O O . GLU A 1 113 ? 10.578 -2.054 -25.762 1.00 80.06 113 GLU A O 1
ATOM 930 N N . GLU A 1 114 ? 10.693 -0.042 -26.721 1.00 76.81 114 GLU A N 1
ATOM 931 C CA . GLU A 1 114 ? 10.849 -0.558 -28.094 1.00 76.81 114 GLU A CA 1
ATOM 932 C C . GLU A 1 114 ? 12.220 -1.219 -28.326 1.00 76.81 114 GLU A C 1
ATOM 934 O O . GLU A 1 114 ? 12.352 -2.100 -29.175 1.00 76.81 114 GLU A O 1
ATOM 939 N N . GLY A 1 115 ? 13.243 -0.820 -27.561 1.00 80.56 115 GLY A N 1
ATOM 940 C CA . GLY A 1 115 ? 14.590 -1.390 -27.640 1.00 80.56 115 GLY A CA 1
ATOM 941 C C . GLY A 1 115 ? 14.723 -2.758 -26.962 1.00 80.56 115 GLY A C 1
ATOM 942 O O . GLY A 1 115 ? 15.432 -3.621 -27.473 1.00 80.56 115 GLY A O 1
ATOM 943 N N . GLU A 1 116 ? 14.042 -2.964 -25.833 1.00 84.50 116 GLU A N 1
ATOM 944 C CA . GLU A 1 116 ? 14.030 -4.233 -25.095 1.00 84.50 116 GLU A CA 1
ATOM 945 C C . GLU A 1 116 ? 12.968 -5.203 -25.629 1.00 84.50 116 GLU A C 1
ATOM 947 O O . GLU A 1 116 ? 13.248 -6.390 -25.753 1.00 84.50 116 GLU A O 1
ATOM 952 N N . GLN A 1 117 ? 11.765 -4.723 -25.968 1.00 83.94 117 GLN A N 1
ATOM 953 C CA . GLN A 1 117 ? 10.656 -5.582 -26.408 1.00 83.94 117 GLN A CA 1
ATOM 954 C C . GLN A 1 117 ? 10.621 -5.798 -27.930 1.00 83.94 117 GLN A C 1
ATOM 956 O O . GLN A 1 117 ? 9.984 -6.739 -28.406 1.00 83.94 117 GLN A O 1
ATOM 961 N N . GLY A 1 118 ? 11.313 -4.956 -28.704 1.00 79.94 118 GLY A N 1
ATOM 962 C CA . GLY A 1 118 ? 11.287 -4.979 -30.165 1.00 79.94 118 GLY A CA 1
ATOM 963 C C . GLY A 1 118 ? 10.008 -4.365 -30.761 1.00 79.94 118 GLY A C 1
ATOM 964 O O . GLY A 1 118 ? 9.332 -3.565 -30.114 1.00 79.94 118 GLY A O 1
ATOM 965 N N . PRO A 1 119 ? 9.658 -4.699 -32.020 1.00 75.75 119 PRO A N 1
ATOM 966 C CA . PRO A 1 119 ? 8.470 -4.162 -32.684 1.00 75.75 119 PRO A CA 1
ATOM 967 C C . PRO A 1 119 ? 7.171 -4.732 -32.090 1.00 75.75 119 PRO A C 1
ATOM 969 O O . PRO A 1 119 ? 6.727 -5.819 -32.461 1.00 75.75 119 PRO A O 1
ATOM 972 N N . ILE A 1 120 ? 6.531 -3.981 -31.194 1.00 72.56 120 ILE A N 1
ATOM 973 C CA . ILE A 1 120 ? 5.266 -4.387 -30.569 1.00 72.56 120 ILE A CA 1
ATOM 974 C C . ILE A 1 120 ? 4.090 -4.052 -31.497 1.00 72.56 120 ILE A C 1
ATOM 976 O O . ILE A 1 120 ? 3.867 -2.895 -31.854 1.00 72.56 120 ILE A O 1
ATOM 980 N N . SER A 1 121 ? 3.306 -5.064 -31.867 1.00 69.31 121 SER A N 1
ATOM 981 C CA . SER A 1 121 ? 2.166 -4.943 -32.791 1.00 69.31 121 SER A CA 1
ATOM 982 C C . SER A 1 121 ? 0.923 -4.279 -32.182 1.00 69.31 121 SER A C 1
ATOM 984 O O . SER A 1 121 ? 0.073 -3.777 -32.919 1.00 69.31 121 SER A O 1
ATOM 986 N N . ILE A 1 122 ? 0.808 -4.267 -30.852 1.00 66.88 122 ILE A N 1
ATOM 987 C CA . ILE A 1 122 ? -0.331 -3.713 -30.111 1.00 66.88 122 ILE A CA 1
ATOM 988 C C . ILE A 1 122 ? -0.083 -2.215 -29.833 1.00 66.88 122 ILE A C 1
ATOM 990 O O . ILE A 1 122 ? 0.937 -1.875 -29.224 1.00 66.88 122 ILE A O 1
ATOM 994 N N . PRO A 1 123 ? -0.980 -1.289 -30.227 1.00 67.69 123 PRO A N 1
ATOM 995 C CA . PRO A 1 123 ? -0.842 0.138 -29.918 1.00 67.69 123 PRO A CA 1
ATOM 996 C C . PRO A 1 123 ? -0.822 0.421 -28.407 1.00 67.69 123 PRO A C 1
ATOM 998 O O . PRO A 1 123 ? -1.670 -0.089 -27.682 1.00 67.69 123 PRO A O 1
ATOM 1001 N N . LYS A 1 124 ? 0.076 1.301 -27.932 1.00 64.38 124 LYS A N 1
ATOM 1002 C CA . LYS A 1 124 ? 0.258 1.599 -26.488 1.00 64.38 124 LYS A CA 1
ATOM 1003 C C . LYS A 1 124 ? -1.024 1.996 -25.735 1.00 64.38 124 LYS A C 1
ATOM 1005 O O . LYS A 1 124 ? -1.113 1.756 -24.543 1.00 64.38 124 LYS A O 1
ATOM 1010 N N . HIS A 1 125 ? -2.011 2.592 -26.410 1.00 63.41 125 HIS A N 1
ATOM 1011 C CA . HIS A 1 125 ? -3.284 3.008 -25.800 1.00 63.41 125 HIS A CA 1
ATOM 1012 C C . HIS A 1 125 ? -4.319 1.875 -25.651 1.00 63.41 125 HIS A C 1
ATOM 1014 O O . HIS A 1 125 ? -5.379 2.103 -25.078 1.00 63.41 125 HIS A O 1
ATOM 1020 N N . LEU A 1 126 ? -4.037 0.683 -26.190 1.00 60.00 126 LEU A N 1
ATOM 1021 C CA . LEU A 1 126 ? -4.869 -0.522 -26.063 1.00 60.00 126 LEU A CA 1
ATOM 1022 C C . LEU A 1 126 ? -4.250 -1.567 -25.122 1.00 60.00 126 LEU A C 1
ATOM 1024 O O . LEU A 1 126 ? -4.849 -2.614 -24.904 1.00 60.00 126 LEU A O 1
ATOM 1028 N N . ARG A 1 127 ? -3.061 -1.286 -24.578 1.00 62.69 127 ARG A N 1
ATOM 1029 C CA . ARG A 1 127 ? -2.378 -2.130 -23.597 1.00 62.69 127 ARG A CA 1
ATOM 1030 C C . ARG A 1 127 ? -2.830 -1.725 -22.201 1.00 62.69 127 ARG A C 1
ATOM 1032 O O . ARG A 1 127 ? -2.484 -0.645 -21.724 1.00 62.69 127 ARG A O 1
ATOM 1039 N N . ILE A 1 128 ? -3.642 -2.571 -21.583 1.00 51.25 128 ILE A N 1
ATOM 1040 C CA . ILE A 1 128 ? -4.134 -2.417 -20.215 1.00 51.25 128 ILE A CA 1
ATOM 1041 C C . ILE A 1 128 ? -3.841 -3.761 -19.537 1.00 51.25 128 ILE A C 1
ATOM 1043 O O . ILE A 1 128 ? -4.346 -4.760 -20.039 1.00 51.25 128 ILE A O 1
ATOM 1047 N N . PRO A 1 129 ? -3.032 -3.815 -18.461 1.00 49.34 129 PRO A N 1
ATOM 1048 C CA . PRO A 1 129 ? -2.570 -2.688 -17.642 1.00 49.34 129 PRO A CA 1
ATOM 1049 C C . PRO A 1 129 ? -1.316 -1.947 -18.152 1.00 49.34 129 PRO A C 1
ATOM 1051 O O . PRO A 1 129 ? -1.021 -0.863 -17.636 1.00 49.34 129 PRO A O 1
ATOM 1054 N N . GLY A 1 130 ? -0.578 -2.468 -19.137 1.00 65.12 130 GLY A N 1
ATOM 1055 C CA . GLY A 1 130 ? 0.694 -1.881 -19.565 1.00 65.12 130 GLY A CA 1
ATOM 1056 C C . GLY A 1 130 ? 1.848 -2.229 -18.618 1.00 65.12 130 GLY A C 1
ATOM 1057 O O . GLY A 1 130 ? 1.767 -2.015 -17.408 1.00 65.12 130 GLY A O 1
ATOM 1058 N N . SER A 1 131 ? 2.948 -2.730 -19.177 1.00 72.44 131 SER A N 1
ATOM 1059 C CA . SER A 1 131 ? 3.965 -3.449 -18.406 1.00 72.44 131 SER A CA 1
ATOM 1060 C C . SER A 1 131 ? 4.595 -2.646 -17.270 1.00 72.44 131 SER A C 1
ATOM 1062 O O . SER A 1 131 ? 5.142 -1.549 -17.441 1.00 72.44 131 SER A O 1
ATOM 1064 N N . GLN A 1 132 ? 4.585 -3.270 -16.094 1.00 75.00 132 GLN A N 1
ATOM 1065 C CA . GLN A 1 132 ? 5.046 -2.725 -14.822 1.00 75.00 132 GLN A CA 1
ATOM 1066 C C . GLN A 1 132 ? 6.514 -2.279 -14.897 1.00 75.00 132 GLN A C 1
ATOM 1068 O O . GLN A 1 132 ? 6.868 -1.260 -14.310 1.00 75.00 132 GLN A O 1
ATOM 1073 N N . ARG A 1 133 ? 7.335 -2.962 -15.708 1.00 85.81 133 ARG A N 1
ATOM 1074 C CA . ARG A 1 133 ? 8.749 -2.648 -15.980 1.00 85.81 133 ARG A CA 1
ATOM 1075 C C . ARG A 1 133 ? 9.001 -1.209 -16.451 1.00 85.81 133 ARG A C 1
ATOM 1077 O O . ARG A 1 133 ? 10.047 -0.644 -16.142 1.00 85.81 133 ARG A O 1
ATOM 1084 N N . TYR A 1 134 ? 8.062 -0.627 -17.198 1.00 85.44 134 TYR A N 1
ATOM 1085 C CA . TYR A 1 134 ? 8.154 0.745 -17.724 1.00 85.44 134 TYR A CA 1
ATOM 1086 C C . TYR A 1 134 ? 7.250 1.729 -16.962 1.00 85.44 134 TYR A C 1
ATOM 1088 O O . TYR A 1 134 ? 7.303 2.935 -17.203 1.00 85.44 134 TYR A O 1
ATOM 1096 N N . ARG A 1 135 ? 6.429 1.227 -16.027 1.00 83.19 135 ARG A N 1
ATOM 1097 C CA . ARG A 1 135 ? 5.586 2.029 -15.127 1.00 83.19 135 ARG A CA 1
ATOM 1098 C C . ARG A 1 135 ? 6.248 2.304 -13.778 1.00 83.19 135 ARG A C 1
ATOM 1100 O O . ARG A 1 135 ? 6.037 3.390 -13.248 1.00 83.19 135 ARG A O 1
ATOM 1107 N N . TYR A 1 136 ? 7.034 1.369 -13.240 1.00 83.25 136 TYR A N 1
ATOM 1108 C CA . TYR A 1 136 ? 7.623 1.446 -11.900 1.00 83.25 136 TYR A CA 1
ATOM 1109 C C . TYR A 1 136 ? 9.104 1.058 -11.904 1.00 83.25 136 TYR A C 1
ATOM 1111 O O . TYR A 1 136 ? 9.519 0.134 -12.604 1.00 83.25 136 TYR A O 1
ATOM 1119 N N . CYS A 1 137 ? 9.893 1.731 -11.071 1.00 85.62 137 CYS A N 1
ATOM 1120 C CA . CYS A 1 137 ? 11.254 1.317 -10.736 1.00 85.62 137 CYS A CA 1
ATOM 1121 C C . CYS A 1 137 ? 11.417 1.195 -9.221 1.00 85.62 137 CYS A C 1
ATOM 1123 O O . CYS A 1 137 ? 10.649 1.773 -8.456 1.00 85.62 137 CYS A O 1
ATOM 1125 N N . ILE A 1 138 ? 12.412 0.428 -8.794 1.00 88.00 138 ILE A N 1
ATOM 1126 C CA . ILE A 1 138 ? 12.773 0.254 -7.391 1.00 88.00 138 ILE A CA 1
ATOM 1127 C C . ILE A 1 138 ? 13.934 1.198 -7.078 1.00 88.00 138 ILE A C 1
ATOM 1129 O O . ILE A 1 138 ? 14.922 1.204 -7.811 1.00 88.00 138 ILE A O 1
ATOM 1133 N N . GLN A 1 139 ? 13.863 1.944 -5.981 1.00 91.38 139 GLN A N 1
ATOM 1134 C CA . GLN A 1 139 ? 15.007 2.644 -5.403 1.00 91.38 139 GLN A CA 1
ATOM 1135 C C . GLN A 1 139 ? 15.422 1.976 -4.089 1.00 91.38 139 GLN A C 1
ATOM 1137 O O . GLN A 1 139 ? 14.603 1.712 -3.209 1.00 91.38 139 GLN A O 1
ATOM 1142 N N . VAL A 1 140 ? 16.725 1.726 -3.956 1.00 90.44 140 VAL A N 1
ATOM 1143 C CA . VAL A 1 140 ? 17.333 1.155 -2.752 1.00 90.44 140 VAL A CA 1
ATOM 1144 C C . VAL A 1 140 ? 18.220 2.213 -2.101 1.00 90.44 140 VAL A C 1
ATOM 1146 O O . VAL A 1 140 ? 19.355 2.451 -2.526 1.00 90.44 140 VAL A O 1
ATOM 1149 N N . THR A 1 141 ? 17.666 2.885 -1.095 1.00 91.25 141 THR A N 1
ATOM 1150 C CA . THR A 1 141 ? 18.370 3.816 -0.200 1.00 91.25 141 THR A CA 1
ATOM 1151 C C . THR A 1 141 ? 19.179 3.048 0.857 1.00 91.25 141 THR A C 1
ATOM 1153 O O . THR A 1 141 ? 19.139 1.817 0.900 1.00 91.25 141 THR A O 1
ATOM 1156 N N . GLN A 1 142 ? 19.922 3.754 1.720 1.00 91.75 142 GLN A N 1
ATOM 1157 C CA . GLN A 1 142 ? 20.624 3.123 2.849 1.00 91.75 142 GLN A CA 1
ATOM 1158 C C . GLN A 1 142 ? 19.653 2.404 3.795 1.00 91.75 142 GLN A C 1
ATOM 1160 O O . GLN A 1 142 ? 19.870 1.245 4.125 1.00 91.75 142 GLN A O 1
ATOM 1165 N N . GLU A 1 143 ? 18.562 3.072 4.161 1.00 84.81 143 GLU A N 1
ATOM 1166 C CA . GLU A 1 143 ? 17.515 2.552 5.043 1.00 84.81 143 GLU A CA 1
ATOM 1167 C C . GLU A 1 143 ? 16.824 1.311 4.453 1.00 84.81 143 GLU A C 1
ATOM 1169 O O . GLU A 1 143 ? 16.717 0.279 5.115 1.00 84.81 143 GLU A O 1
ATOM 1174 N N . ALA A 1 144 ? 16.444 1.365 3.170 1.00 81.25 144 ALA A N 1
ATOM 1175 C CA . ALA A 1 144 ? 15.877 0.219 2.463 1.00 81.25 144 ALA A CA 1
ATOM 1176 C C . ALA A 1 144 ? 16.849 -0.976 2.457 1.00 81.25 144 ALA A C 1
ATOM 1178 O O . ALA A 1 144 ? 16.454 -2.101 2.768 1.00 81.25 144 ALA A O 1
ATOM 1179 N N . LEU A 1 145 ? 18.136 -0.729 2.168 1.00 87.50 145 LEU A N 1
ATOM 1180 C CA . LEU A 1 145 ? 19.173 -1.763 2.171 1.00 87.50 145 LEU A CA 1
ATOM 1181 C C . LEU A 1 145 ? 19.358 -2.397 3.557 1.00 87.50 145 LEU A C 1
ATOM 1183 O O . LEU A 1 145 ? 19.475 -3.615 3.652 1.00 87.50 145 LEU A O 1
ATOM 1187 N N . GLU A 1 146 ? 19.378 -1.595 4.621 1.00 87.06 146 GLU A N 1
ATOM 1188 C CA . GLU A 1 146 ? 19.480 -2.087 5.999 1.00 87.06 146 GLU A CA 1
ATOM 1189 C C . GLU A 1 146 ? 18.248 -2.915 6.390 1.00 87.0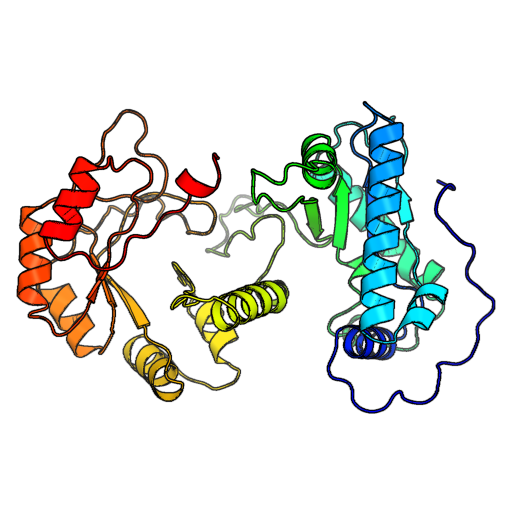6 146 GLU A C 1
ATOM 1191 O O . GLU A 1 146 ? 18.399 -4.027 6.898 1.00 87.06 146 GLU A O 1
ATOM 1196 N N . SER A 1 147 ? 17.038 -2.441 6.068 1.00 82.62 147 SER A N 1
ATOM 1197 C CA . SER A 1 147 ? 15.789 -3.153 6.373 1.00 82.62 147 SER A CA 1
ATOM 1198 C C . SER A 1 147 ? 15.697 -4.524 5.685 1.00 82.62 147 SER A C 1
ATOM 1200 O O . SER A 1 147 ? 15.253 -5.497 6.289 1.00 82.62 147 SER A O 1
ATOM 1202 N N . ALA A 1 148 ? 16.165 -4.635 4.436 1.00 80.06 148 ALA A N 1
ATOM 1203 C CA . ALA A 1 148 ? 16.133 -5.870 3.650 1.00 80.06 148 ALA A CA 1
ATOM 1204 C C . ALA A 1 148 ? 17.194 -6.910 4.071 1.00 80.06 148 ALA A C 1
ATOM 1206 O O . ALA A 1 148 ? 17.158 -8.062 3.624 1.00 80.06 148 ALA A O 1
ATOM 1207 N N . LEU A 1 149 ? 18.145 -6.509 4.920 1.00 84.88 149 LEU A N 1
ATOM 1208 C CA . LEU A 1 149 ? 19.254 -7.335 5.403 1.00 84.88 149 LEU A CA 1
ATOM 1209 C C . LEU A 1 149 ? 19.191 -7.634 6.904 1.00 84.88 149 LEU A C 1
ATOM 1211 O O . LEU A 1 149 ? 20.020 -8.397 7.400 1.00 84.88 149 LEU A O 1
ATOM 1215 N N . ALA A 1 150 ? 18.227 -7.061 7.624 1.00 81.06 150 ALA A N 1
ATOM 1216 C CA . ALA A 1 150 ? 17.998 -7.364 9.026 1.00 81.06 150 ALA A CA 1
ATOM 1217 C C . ALA A 1 150 ? 17.547 -8.829 9.195 1.00 81.06 150 ALA A C 1
ATOM 1219 O O . ALA A 1 150 ? 16.454 -9.208 8.786 1.00 81.06 150 ALA A O 1
ATOM 1220 N N . ASP A 1 151 ? 18.380 -9.648 9.842 1.00 62.09 151 ASP A N 1
ATOM 1221 C CA . ASP A 1 151 ? 18.078 -11.052 10.181 1.00 62.09 151 ASP A CA 1
ATOM 1222 C C . ASP A 1 151 ? 17.366 -11.182 11.550 1.00 62.09 151 ASP A C 1
ATOM 1224 O O . ASP A 1 151 ? 17.440 -12.214 12.222 1.00 62.09 151 ASP A O 1
ATOM 1228 N N . ASP A 1 152 ? 16.703 -10.112 11.999 1.00 50.31 152 ASP A N 1
ATOM 1229 C CA . ASP A 1 152 ? 16.302 -9.917 13.393 1.00 50.31 152 ASP A CA 1
ATOM 1230 C C . ASP A 1 152 ? 15.000 -10.668 13.727 1.00 50.31 152 ASP A C 1
ATOM 1232 O O . ASP A 1 152 ? 13.898 -10.127 13.725 1.00 50.31 152 ASP A O 1
ATOM 1236 N N . CYS A 1 153 ? 15.128 -11.957 14.048 1.00 43.44 153 CYS A N 1
ATOM 1237 C CA . CYS A 1 153 ? 14.012 -12.848 14.385 1.00 43.44 153 CYS A CA 1
ATOM 1238 C C . CYS A 1 153 ? 13.157 -12.399 15.593 1.00 43.44 153 CYS A C 1
ATOM 1240 O O . CYS A 1 153 ? 12.060 -12.929 15.794 1.00 43.44 153 CYS A O 1
ATOM 1242 N N . GLU A 1 154 ? 13.628 -11.427 16.382 1.00 40.00 154 GLU A N 1
ATOM 1243 C CA . GLU A 1 154 ? 12.891 -10.817 17.495 1.00 40.00 154 GLU A CA 1
ATOM 1244 C C . GLU A 1 154 ? 11.982 -9.652 17.059 1.00 40.00 154 GLU A C 1
ATOM 1246 O O . GLU A 1 154 ? 10.953 -9.406 17.696 1.00 40.00 154 GLU A O 1
ATOM 1251 N N . LYS A 1 155 ? 12.296 -8.972 15.946 1.00 43.12 155 LYS A N 1
ATOM 1252 C CA . LYS A 1 155 ? 11.480 -7.897 15.370 1.00 43.12 155 LYS A CA 1
ATOM 1253 C C . LYS A 1 155 ? 10.801 -8.384 14.095 1.00 43.12 155 LYS A C 1
ATOM 1255 O O . LYS A 1 155 ? 11.437 -8.585 13.072 1.00 43.12 155 LYS A O 1
ATOM 1260 N N . LYS A 1 156 ? 9.470 -8.486 14.105 1.00 47.25 156 LYS A N 1
ATOM 1261 C CA . LYS A 1 156 ? 8.663 -8.859 12.921 1.00 47.25 156 LYS A CA 1
ATOM 1262 C C . LYS A 1 156 ? 8.581 -7.753 11.846 1.00 47.25 156 LYS A C 1
ATOM 1264 O O . LYS A 1 156 ? 7.554 -7.628 11.183 1.00 47.25 156 LYS A O 1
ATOM 1269 N N . GLN A 1 157 ? 9.618 -6.931 11.698 1.00 48.50 157 GLN A N 1
ATOM 1270 C CA . GLN A 1 157 ? 9.724 -5.943 10.628 1.00 48.50 157 GLN A CA 1
ATOM 1271 C C . GLN A 1 157 ? 10.056 -6.665 9.321 1.00 48.50 157 GLN A C 1
ATOM 1273 O O . GLN A 1 157 ? 11.018 -7.423 9.239 1.00 48.50 157 GLN A O 1
ATOM 1278 N N . MET A 1 158 ? 9.228 -6.452 8.300 1.00 56.84 158 MET A N 1
ATOM 12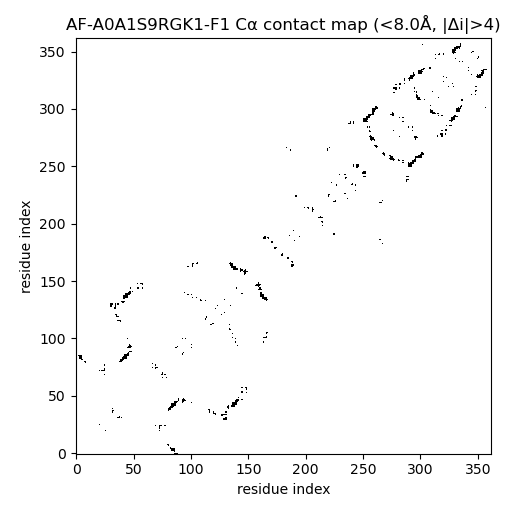79 C CA . MET A 1 158 ? 9.513 -6.919 6.947 1.00 56.84 158 MET A CA 1
ATOM 1280 C C . MET A 1 158 ? 10.386 -5.871 6.254 1.00 56.84 158 MET A C 1
ATOM 1282 O O . MET A 1 158 ? 10.056 -4.686 6.285 1.00 56.84 158 MET A O 1
ATOM 1286 N N . GLY A 1 159 ? 11.489 -6.299 5.639 1.00 67.56 159 GLY A N 1
ATOM 1287 C CA . GLY A 1 159 ? 12.347 -5.407 4.861 1.00 67.56 159 GLY A CA 1
ATOM 1288 C C . GLY A 1 159 ? 11.613 -4.800 3.664 1.00 67.56 159 GLY A C 1
ATOM 1289 O O . GLY A 1 159 ? 10.750 -5.448 3.066 1.00 67.56 159 GLY A O 1
ATOM 1290 N N . PHE A 1 160 ? 11.961 -3.565 3.307 1.00 78.50 160 PHE A N 1
ATOM 1291 C CA . PHE A 1 160 ? 11.261 -2.779 2.295 1.00 78.50 160 PHE A CA 1
ATOM 1292 C C . PHE A 1 160 ? 12.206 -2.138 1.272 1.00 78.50 160 PHE A C 1
ATOM 1294 O O . PHE A 1 160 ? 13.420 -2.060 1.450 1.00 78.50 160 PHE A O 1
ATOM 1301 N N . VAL A 1 161 ? 11.616 -1.668 0.173 1.00 78.75 161 VAL A N 1
ATOM 1302 C CA . VAL A 1 161 ? 12.260 -0.856 -0.866 1.00 78.75 161 VAL A CA 1
ATOM 1303 C C . VAL A 1 161 ? 11.272 0.200 -1.357 1.00 78.75 161 VAL A C 1
ATOM 1305 O O . VAL A 1 161 ? 10.061 0.004 -1.257 1.00 78.75 161 VAL A O 1
ATOM 1308 N N . TYR A 1 162 ? 11.770 1.297 -1.924 1.00 72.69 162 TYR A N 1
ATOM 1309 C CA . TYR A 1 162 ? 10.914 2.337 -2.495 1.00 72.69 162 TYR A CA 1
ATOM 1310 C C . TYR A 1 162 ? 10.488 1.931 -3.907 1.00 72.69 162 TYR A C 1
ATOM 1312 O O . TYR A 1 162 ? 11.343 1.628 -4.741 1.00 72.69 162 TYR A O 1
ATOM 1320 N N . ILE A 1 163 ? 9.184 1.936 -4.193 1.00 78.94 163 ILE A N 1
ATOM 1321 C CA . ILE A 1 163 ? 8.642 1.692 -5.537 1.00 78.94 163 ILE A CA 1
ATOM 1322 C C . ILE A 1 163 ? 8.169 3.026 -6.111 1.00 78.94 163 ILE A C 1
ATOM 1324 O O . ILE A 1 163 ? 7.256 3.655 -5.591 1.00 78.94 163 ILE A O 1
ATOM 1328 N N . ILE A 1 164 ? 8.792 3.455 -7.204 1.00 78.81 164 ILE A N 1
ATOM 1329 C CA . ILE A 1 164 ? 8.614 4.785 -7.783 1.00 78.81 164 ILE A CA 1
ATOM 1330 C C . ILE A 1 164 ? 7.851 4.667 -9.096 1.00 78.81 164 ILE A C 1
ATOM 1332 O O . ILE A 1 164 ? 8.379 4.156 -10.090 1.00 78.81 164 ILE A O 1
ATOM 1336 N N . GLN A 1 165 ? 6.628 5.198 -9.124 1.00 80.06 165 GLN A N 1
ATOM 1337 C CA . GLN A 1 165 ? 5.834 5.296 -10.346 1.00 80.06 165 GLN A CA 1
ATOM 1338 C C . GLN A 1 165 ? 6.404 6.376 -11.287 1.00 80.06 165 GLN A C 1
ATOM 1340 O O . GLN A 1 165 ? 6.570 7.536 -10.904 1.00 80.06 165 GLN A O 1
ATOM 1345 N N . ALA A 1 166 ? 6.654 6.014 -12.548 1.00 78.56 166 ALA A N 1
ATOM 1346 C CA . ALA A 1 166 ? 7.207 6.898 -13.574 1.00 78.56 166 ALA A CA 1
ATOM 1347 C C . ALA A 1 166 ? 6.314 8.105 -13.868 1.00 78.56 166 ALA A C 1
ATOM 1349 O O . ALA A 1 166 ? 6.816 9.209 -14.038 1.00 78.56 166 ALA A O 1
ATOM 1350 N N . LYS A 1 167 ? 4.994 7.915 -13.970 1.00 72.38 167 LYS A N 1
ATOM 1351 C CA . LYS A 1 167 ? 4.076 8.981 -14.407 1.00 72.38 167 LYS A CA 1
ATOM 1352 C C . LYS A 1 167 ? 3.715 9.982 -13.309 1.00 72.38 167 LYS A C 1
ATOM 1354 O O . LYS A 1 167 ? 3.144 11.018 -13.637 1.00 72.38 167 LYS A O 1
ATOM 1359 N N . TRP A 1 168 ? 4.087 9.718 -12.056 1.00 61.34 168 TRP A N 1
ATOM 1360 C CA . TRP A 1 168 ? 3.820 10.632 -10.953 1.00 61.34 168 TRP A CA 1
ATOM 1361 C C . TRP A 1 168 ? 4.529 11.979 -11.157 1.00 61.34 168 TRP A C 1
ATOM 1363 O O . TRP A 1 168 ? 5.695 12.067 -11.578 1.00 61.34 168 TRP A O 1
ATOM 1373 N N . GLN A 1 169 ? 3.796 13.037 -10.847 1.00 53.34 169 GLN A N 1
ATOM 1374 C CA . GLN A 1 169 ? 4.287 14.399 -10.733 1.00 53.34 169 GLN A CA 1
ATOM 1375 C C . GLN A 1 169 ? 3.935 14.875 -9.329 1.00 53.34 169 GLN A C 1
ATOM 1377 O O . GLN A 1 169 ? 2.881 14.520 -8.806 1.00 53.34 169 GLN A O 1
ATOM 1382 N N . GLU A 1 170 ? 4.832 15.650 -8.732 1.00 43.94 170 GLU A N 1
ATOM 1383 C CA . GLU A 1 170 ? 4.560 16.325 -7.469 1.00 43.94 170 GLU A CA 1
ATOM 1384 C C . GLU A 1 170 ? 3.388 17.284 -7.695 1.00 43.94 170 GLU A C 1
ATOM 1386 O O . GLU A 1 170 ? 3.390 18.051 -8.665 1.00 43.94 170 GLU A O 1
ATOM 1391 N N . TYR A 1 171 ? 2.346 17.172 -6.871 1.00 41.34 171 TYR A N 1
ATOM 1392 C CA . TYR A 1 171 ? 1.109 17.911 -7.083 1.00 41.34 171 TYR A CA 1
ATOM 1393 C C . TYR A 1 171 ? 1.355 19.403 -6.844 1.00 41.34 171 TYR A C 1
ATOM 1395 O O . TYR A 1 171 ? 1.493 19.857 -5.711 1.00 41.34 171 TYR A O 1
ATOM 1403 N N . SER A 1 172 ? 1.399 20.185 -7.924 1.00 42.50 172 SER A N 1
ATOM 1404 C CA . SER A 1 172 ? 1.241 21.632 -7.828 1.00 42.50 172 SER A CA 1
ATOM 1405 C C . SER A 1 172 ? -0.255 21.931 -7.764 1.00 42.50 172 SER A C 1
ATOM 1407 O O . SER A 1 172 ? -0.924 21.786 -8.790 1.00 42.50 172 SER A O 1
ATOM 1409 N N . PRO A 1 173 ? -0.799 22.426 -6.635 1.00 46.62 173 PRO A N 1
ATOM 1410 C CA . PRO A 1 173 ? -2.182 22.893 -6.587 1.00 46.62 173 PRO A CA 1
ATOM 1411 C C . PRO A 1 173 ? -2.431 24.129 -7.466 1.00 46.62 173 PRO A C 1
ATOM 1413 O O . PRO A 1 173 ? -3.556 24.615 -7.496 1.00 46.62 173 PRO A O 1
ATOM 1416 N N . TYR A 1 174 ? -1.413 24.651 -8.164 1.00 45.38 174 TYR A N 1
ATOM 1417 C CA . TYR A 1 174 ? -1.490 25.835 -9.015 1.00 45.38 174 TYR A CA 1
ATOM 1418 C C . TYR A 1 174 ? -1.070 25.542 -10.459 1.00 45.38 174 TYR A C 1
ATOM 1420 O O . TYR A 1 174 ? 0.015 25.004 -10.701 1.00 45.38 174 TYR A O 1
ATOM 1428 N N . VAL A 1 175 ? -1.882 26.003 -11.412 1.00 44.97 175 VAL A N 1
ATOM 1429 C CA . VAL A 1 175 ? -1.542 26.111 -12.841 1.00 44.97 175 VAL A CA 1
ATOM 1430 C C . VAL A 1 175 ? -1.814 27.551 -13.272 1.00 44.97 175 VAL A C 1
ATOM 1432 O O . VAL A 1 175 ? -2.856 28.108 -12.946 1.00 44.97 175 VAL A O 1
ATOM 1435 N N . ASP A 1 176 ? -0.839 28.190 -13.925 1.00 46.12 176 ASP A N 1
ATOM 1436 C CA . ASP A 1 176 ? -0.880 29.604 -14.350 1.00 46.12 176 ASP A CA 1
ATOM 1437 C C . ASP A 1 176 ? -1.292 30.625 -13.259 1.00 46.12 176 ASP A C 1
ATOM 1439 O O . ASP A 1 176 ? -1.712 31.745 -13.549 1.00 46.12 176 ASP A O 1
ATOM 1443 N N . GLY A 1 177 ? -1.098 30.269 -11.984 1.00 47.19 177 GLY A N 1
ATOM 1444 C CA . GLY A 1 177 ? -1.408 31.107 -10.822 1.00 47.19 177 GLY A CA 1
ATOM 1445 C C . GLY A 1 177 ? -2.824 30.944 -10.261 1.00 47.19 177 GLY A C 1
ATOM 1446 O O . GLY A 1 177 ? -3.115 31.529 -9.218 1.00 47.19 177 GLY A O 1
ATOM 1447 N N . GLU A 1 178 ? -3.678 30.129 -10.884 1.00 35.12 178 GLU A N 1
ATOM 1448 C CA . GLU A 1 178 ? -4.987 29.755 -10.340 1.00 35.12 178 GLU A CA 1
ATOM 1449 C C . GLU A 1 178 ? -4.914 28.390 -9.642 1.00 35.12 178 GLU A C 1
ATOM 1451 O O . GLU A 1 178 ? -4.171 27.497 -10.061 1.00 35.12 178 GLU A O 1
ATOM 1456 N N . ARG A 1 179 ? -5.649 28.244 -8.530 1.00 40.91 179 ARG A N 1
ATOM 1457 C CA . ARG A 1 179 ? -5.693 27.001 -7.750 1.00 40.91 179 ARG A CA 1
ATOM 1458 C C . ARG A 1 179 ? -6.635 26.012 -8.436 1.00 40.91 179 ARG A C 1
ATOM 1460 O O . ARG A 1 179 ? -7.794 26.352 -8.657 1.00 40.91 179 ARG A O 1
ATOM 1467 N N . LEU A 1 180 ? -6.157 24.807 -8.740 1.00 44.12 180 LEU A N 1
ATOM 1468 C CA . LEU A 1 180 ? -7.008 23.734 -9.258 1.00 44.12 180 LEU A CA 1
ATOM 1469 C C . LEU A 1 180 ? -8.016 23.291 -8.185 1.00 44.12 180 LEU A C 1
ATOM 1471 O O . LEU A 1 180 ? -7.678 23.214 -6.999 1.00 44.12 180 LEU A O 1
ATOM 1475 N N . GLU A 1 181 ? -9.254 23.011 -8.602 1.00 42.31 181 GLU A N 1
ATOM 1476 C CA . GLU A 1 181 ? -10.249 22.376 -7.730 1.00 42.31 181 GLU A CA 1
ATOM 1477 C C . GLU A 1 181 ? -9.792 20.955 -7.355 1.00 42.31 181 GLU A C 1
ATOM 1479 O O . GLU A 1 181 ? -9.115 20.280 -8.125 1.00 42.31 181 GLU A O 1
ATOM 1484 N N . GLU A 1 182 ? -10.132 20.545 -6.135 1.00 43.69 182 GLU A N 1
ATOM 1485 C CA . GLU A 1 182 ? -9.522 19.449 -5.371 1.00 43.69 182 GLU A CA 1
ATOM 1486 C C . GLU A 1 182 ? -9.422 18.100 -6.119 1.00 43.69 182 GLU A C 1
ATOM 1488 O O . GLU A 1 182 ? -10.389 17.340 -6.194 1.00 43.69 182 GLU A O 1
ATOM 1493 N N . GLU A 1 183 ? -8.212 17.739 -6.567 1.00 41.91 183 GLU A N 1
ATOM 1494 C CA . GLU A 1 183 ? -7.827 16.344 -6.824 1.00 41.91 183 GLU A CA 1
ATOM 1495 C C . GLU A 1 183 ? -6.876 15.840 -5.724 1.00 41.91 183 GLU A C 1
ATOM 1497 O O . GLU A 1 183 ? -6.053 16.585 -5.192 1.00 41.91 183 GLU A O 1
ATOM 1502 N N . GLN A 1 184 ? -7.042 14.571 -5.335 1.00 42.41 184 GLN A N 1
ATOM 1503 C CA . GLN A 1 184 ? -6.353 13.964 -4.191 1.00 42.41 184 GLN A CA 1
ATOM 1504 C C . GLN A 1 184 ? -4.867 13.704 -4.466 1.00 42.41 184 GLN A C 1
ATOM 1506 O O . GLN A 1 184 ? -4.490 13.227 -5.537 1.00 42.41 184 GLN A O 1
ATOM 1511 N N . GLU A 1 185 ? -4.031 13.926 -3.453 1.00 40.31 185 GLU A N 1
ATOM 1512 C CA . GLU A 1 185 ? -2.602 13.630 -3.510 1.00 40.31 185 GLU A CA 1
ATOM 1513 C C . GLU A 1 185 ? -2.334 12.124 -3.323 1.00 40.31 185 GLU A C 1
ATOM 1515 O O . GLU A 1 185 ? -2.747 11.513 -2.337 1.00 40.31 185 GLU A O 1
ATOM 1520 N N . ALA A 1 186 ? -1.634 11.507 -4.279 1.00 42.00 186 ALA A N 1
ATOM 1521 C CA . ALA A 1 186 ? -1.229 10.105 -4.196 1.00 42.00 186 ALA A CA 1
ATOM 1522 C C . ALA A 1 186 ? 0.093 9.963 -3.425 1.00 42.00 186 ALA A C 1
ATOM 1524 O O . ALA A 1 186 ? 1.099 10.547 -3.839 1.00 42.00 186 ALA A O 1
ATOM 1525 N N . ILE A 1 187 ? 0.121 9.125 -2.379 1.00 43.81 187 ILE A N 1
ATOM 1526 C CA . ILE A 1 187 ? 1.336 8.821 -1.599 1.00 43.81 187 ILE A CA 1
ATOM 1527 C C . ILE A 1 187 ? 2.383 8.188 -2.527 1.00 43.81 187 ILE A C 1
ATOM 1529 O O . ILE A 1 187 ? 2.229 7.051 -2.970 1.00 43.81 187 ILE A O 1
ATOM 1533 N N . GLU A 1 188 ? 3.412 8.967 -2.872 1.00 43.81 188 GLU A N 1
ATOM 1534 C CA . GLU A 1 188 ? 4.535 8.653 -3.782 1.00 43.81 188 GLU A CA 1
ATOM 1535 C C . GLU A 1 188 ? 4.185 8.121 -5.195 1.00 43.81 188 GLU A C 1
ATOM 1537 O O . GLU A 1 188 ? 5.084 7.871 -6.010 1.00 43.81 188 GLU A O 1
ATOM 1542 N N . GLY A 1 189 ? 2.893 8.022 -5.522 1.00 43.41 189 GLY A N 1
ATOM 1543 C CA . GLY A 1 189 ? 2.361 7.480 -6.774 1.00 43.41 189 GLY A CA 1
ATOM 1544 C C . GLY A 1 189 ? 1.727 6.095 -6.677 1.00 43.41 189 GLY A C 1
ATOM 1545 O O . GLY A 1 189 ? 1.406 5.523 -7.717 1.00 43.41 189 GLY A O 1
ATOM 1546 N N . CYS A 1 190 ? 1.501 5.574 -5.470 1.00 39.69 190 CYS A N 1
ATOM 1547 C CA . CYS A 1 190 ? 0.604 4.440 -5.263 1.00 39.69 190 CYS A CA 1
ATOM 1548 C C . CYS A 1 190 ? -0.855 4.891 -5.412 1.00 39.69 190 CYS A C 1
ATOM 1550 O O . CYS A 1 190 ? -1.299 5.839 -4.763 1.00 39.69 190 CYS A O 1
ATOM 1552 N N . THR A 1 191 ? -1.601 4.204 -6.273 1.00 48.09 191 THR A N 1
ATOM 1553 C CA . THR A 1 191 ? -3.008 4.483 -6.579 1.00 48.09 191 THR A CA 1
ATOM 1554 C C . THR A 1 191 ? -3.899 3.301 -6.201 1.00 48.09 191 THR A C 1
ATOM 1556 O O . THR A 1 191 ? -3.427 2.236 -5.795 1.00 48.09 191 THR A O 1
ATOM 1559 N N . LEU A 1 192 ? -5.214 3.469 -6.348 1.00 43.59 192 LEU A N 1
ATOM 1560 C CA . LEU A 1 192 ? -6.181 2.437 -5.979 1.00 43.59 192 LEU A CA 1
ATOM 1561 C C . LEU A 1 192 ? -6.126 1.176 -6.872 1.00 43.59 192 LEU A C 1
ATOM 1563 O O . LEU A 1 192 ? -6.565 0.105 -6.457 1.00 43.59 192 LEU A O 1
ATOM 1567 N N . GLU A 1 193 ? -5.548 1.283 -8.075 1.00 45.59 193 GLU A N 1
ATOM 1568 C CA . GLU A 1 193 ? -5.274 0.130 -8.949 1.00 45.59 193 GLU A CA 1
ATOM 1569 C C . GLU A 1 193 ? -4.116 -0.740 -8.429 1.00 45.59 193 GLU A C 1
ATOM 1571 O O . GLU A 1 193 ? -4.050 -1.926 -8.741 1.00 45.59 193 GLU A O 1
ATOM 1576 N N . ASP A 1 194 ? -3.222 -0.176 -7.607 1.00 46.62 194 ASP A N 1
ATOM 1577 C CA . ASP A 1 194 ? -2.062 -0.872 -7.034 1.00 46.62 194 ASP A CA 1
ATOM 1578 C C . ASP A 1 194 ? -2.409 -1.603 -5.714 1.00 46.62 194 ASP A C 1
ATOM 1580 O O . ASP A 1 194 ? -1.655 -2.449 -5.234 1.00 46.62 194 ASP A O 1
ATOM 1584 N N . THR A 1 195 ? -3.572 -1.306 -5.118 1.00 49.19 195 THR A N 1
ATOM 1585 C CA . THR A 1 195 ? -4.019 -1.820 -3.807 1.00 49.19 195 THR A CA 1
ATOM 1586 C C . THR A 1 195 ? -4.522 -3.281 -3.741 1.00 49.19 195 THR A C 1
ATOM 1588 O O . THR A 1 195 ? -4.542 -3.813 -2.625 1.00 49.19 195 THR A O 1
ATOM 1591 N N . PRO A 1 196 ? -4.923 -3.988 -4.829 1.00 51.69 196 PRO A N 1
ATOM 1592 C CA . PRO A 1 196 ? -5.454 -5.352 -4.720 1.00 51.69 196 PRO A CA 1
ATOM 1593 C C . PRO A 1 196 ? -4.524 -6.321 -3.983 1.00 51.69 196 PRO A C 1
ATOM 1595 O O . PRO A 1 196 ? -4.980 -7.067 -3.120 1.00 51.69 196 PRO A O 1
ATOM 1598 N N . SER A 1 197 ? -3.219 -6.276 -4.262 1.00 51.81 197 SER A N 1
ATOM 1599 C CA . SER A 1 197 ? -2.215 -7.157 -3.647 1.00 51.81 197 SER A CA 1
ATOM 1600 C C . SER A 1 197 ? -2.128 -6.985 -2.126 1.00 51.81 197 SER A C 1
ATOM 1602 O O . SER A 1 197 ? -2.075 -7.979 -1.402 1.00 51.81 197 SER A O 1
ATOM 1604 N N . LEU A 1 198 ? -2.194 -5.746 -1.625 1.00 52.19 198 LEU A N 1
ATOM 1605 C CA . LEU A 1 198 ? -2.182 -5.442 -0.193 1.00 52.19 198 LEU A CA 1
ATOM 1606 C C . LEU A 1 198 ? -3.461 -5.933 0.500 1.00 52.19 198 LEU A C 1
ATOM 1608 O O . LEU A 1 198 ? -3.389 -6.533 1.573 1.00 52.19 198 LEU A O 1
ATOM 1612 N N . VAL A 1 199 ? -4.625 -5.741 -0.129 1.00 55.91 199 VAL A N 1
ATOM 1613 C CA . VAL A 1 199 ? -5.909 -6.240 0.392 1.00 55.91 199 VAL A CA 1
ATOM 1614 C C . VAL A 1 199 ? -5.938 -7.772 0.396 1.00 55.91 199 VAL A C 1
ATOM 1616 O O . VAL A 1 199 ? -6.351 -8.367 1.392 1.00 55.91 199 VAL A O 1
ATOM 1619 N N . PHE A 1 200 ? -5.443 -8.427 -0.660 1.00 55.06 200 PHE A N 1
ATOM 1620 C CA . PHE A 1 200 ? -5.317 -9.886 -0.711 1.00 55.06 200 PHE A CA 1
ATOM 1621 C C . PHE A 1 200 ? -4.334 -10.420 0.338 1.00 55.06 200 PHE A C 1
ATOM 1623 O O . PHE A 1 200 ? -4.664 -11.388 1.024 1.00 55.06 200 PHE A O 1
ATOM 1630 N N . ALA A 1 201 ? -3.176 -9.780 0.527 1.00 52.88 201 ALA A N 1
ATOM 1631 C CA . ALA A 1 201 ? -2.202 -10.160 1.548 1.00 52.88 201 ALA A CA 1
ATOM 1632 C C . ALA A 1 201 ? -2.774 -10.010 2.968 1.00 52.88 201 ALA A C 1
ATOM 1634 O O . ALA A 1 201 ? -2.700 -10.948 3.764 1.00 52.88 201 ALA A O 1
ATOM 1635 N N . ALA A 1 202 ? -3.422 -8.880 3.272 1.00 53.88 202 ALA A N 1
ATOM 1636 C CA . ALA A 1 202 ? -4.080 -8.650 4.557 1.00 53.88 202 ALA A CA 1
ATOM 1637 C C . ALA A 1 202 ? -5.221 -9.653 4.809 1.00 53.88 202 ALA A C 1
ATOM 1639 O O . ALA A 1 202 ? -5.346 -10.186 5.914 1.00 53.88 202 ALA A O 1
ATOM 1640 N N . ALA A 1 203 ? -6.022 -9.969 3.786 1.00 54.28 203 ALA A N 1
ATOM 1641 C CA . ALA A 1 203 ? -7.106 -10.945 3.884 1.00 54.28 203 ALA A CA 1
ATOM 1642 C C . ALA A 1 203 ? -6.587 -12.382 4.061 1.00 54.28 203 ALA A C 1
ATOM 1644 O O . ALA A 1 203 ? -7.138 -13.138 4.863 1.00 54.28 203 ALA A O 1
ATOM 1645 N N . ALA A 1 204 ? -5.513 -12.760 3.361 1.00 53.44 204 ALA A N 1
ATOM 1646 C CA . ALA A 1 204 ? -4.857 -14.054 3.523 1.00 53.44 204 ALA A CA 1
ATOM 1647 C C . ALA A 1 204 ? -4.246 -14.196 4.926 1.00 53.44 204 ALA A C 1
ATOM 1649 O O . ALA A 1 204 ? -4.499 -15.196 5.602 1.00 53.44 204 ALA A O 1
ATOM 1650 N N . ALA A 1 205 ? -3.535 -13.168 5.403 1.00 54.69 205 ALA A N 1
ATOM 1651 C CA . ALA A 1 205 ? -2.992 -13.114 6.756 1.00 54.69 205 ALA A CA 1
ATOM 1652 C C . ALA A 1 205 ? -4.104 -13.264 7.807 1.00 54.69 205 ALA A C 1
ATOM 1654 O O . ALA A 1 205 ? -4.048 -14.188 8.621 1.00 54.69 205 ALA A O 1
ATOM 1655 N N . ALA A 1 206 ? -5.164 -12.449 7.728 1.00 56.38 206 ALA A N 1
ATOM 1656 C CA . ALA A 1 206 ? -6.301 -12.506 8.647 1.00 56.38 206 ALA A CA 1
ATOM 1657 C C . ALA A 1 206 ? -7.021 -13.869 8.635 1.00 56.38 206 ALA A C 1
ATOM 1659 O O . ALA A 1 206 ? -7.390 -14.379 9.690 1.00 56.38 206 ALA A O 1
ATOM 1660 N N . LYS A 1 207 ? -7.173 -14.497 7.461 1.00 55.69 207 LYS A N 1
ATOM 1661 C CA . LYS A 1 207 ? -7.774 -15.835 7.309 1.00 55.69 207 LYS A CA 1
ATOM 1662 C C . LYS A 1 207 ? -6.894 -16.961 7.868 1.00 55.69 207 LYS 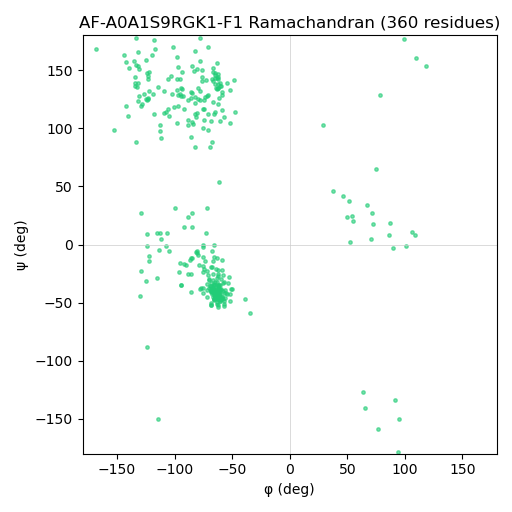A C 1
ATOM 1664 O O . LYS A 1 207 ? -7.422 -17.985 8.294 1.00 55.69 207 LYS A O 1
ATOM 1669 N N . SER A 1 208 ? -5.573 -16.793 7.835 1.00 59.03 208 SER A N 1
ATOM 1670 C CA . SER A 1 208 ? -4.596 -17.772 8.338 1.00 59.03 208 SER A CA 1
ATOM 1671 C C . SER A 1 208 ? -4.309 -17.650 9.842 1.00 59.03 208 SER A C 1
ATOM 1673 O O . SER A 1 208 ? -3.678 -18.532 10.426 1.00 59.03 208 SER A O 1
ATOM 1675 N N . ALA A 1 209 ? -4.761 -16.565 10.475 1.00 61.50 209 ALA A N 1
ATOM 1676 C CA . ALA A 1 209 ? -4.456 -16.254 11.861 1.00 61.50 209 ALA A CA 1
ATOM 1677 C C . ALA A 1 209 ? -5.091 -17.254 12.855 1.00 61.50 209 ALA A C 1
ATOM 1679 O O . ALA A 1 209 ? -6.248 -17.647 12.697 1.00 61.50 209 ALA A O 1
ATOM 1680 N N . PRO A 1 210 ? -4.389 -17.620 13.948 1.00 69.06 210 PRO A N 1
ATOM 1681 C CA . PRO A 1 210 ? -4.929 -18.486 15.002 1.00 69.06 210 PRO A CA 1
ATOM 1682 C C . PRO A 1 210 ? -5.922 -17.769 15.938 1.00 69.06 210 PRO A C 1
ATOM 1684 O O . PRO A 1 210 ? -6.431 -18.373 16.882 1.00 69.06 210 PRO A O 1
ATOM 1687 N N . VAL A 1 211 ? -6.172 -16.477 15.712 1.00 70.88 211 VAL A N 1
ATOM 1688 C CA . VAL A 1 211 ? -7.090 -15.618 16.472 1.00 70.88 211 VAL A CA 1
ATOM 1689 C C . VAL A 1 211 ? -7.994 -14.856 15.497 1.00 70.88 211 VAL A C 1
ATOM 1691 O O . VAL A 1 211 ? -7.573 -14.627 14.363 1.00 70.88 211 VAL A O 1
ATOM 1694 N N . PRO A 1 212 ? -9.211 -14.437 15.895 1.00 61.47 212 PRO A N 1
ATOM 1695 C CA . PRO A 1 212 ? -10.087 -13.666 15.018 1.00 61.47 212 PRO A CA 1
ATOM 1696 C C . PRO A 1 212 ? -9.423 -12.359 14.572 1.00 61.47 212 PRO A C 1
ATOM 1698 O O . PRO A 1 212 ? -9.157 -11.479 15.389 1.00 61.47 212 PRO A O 1
ATOM 1701 N N . MET A 1 213 ? -9.178 -12.236 13.270 1.00 58.44 213 MET A N 1
ATOM 1702 C CA . MET A 1 213 ? -8.672 -11.030 12.622 1.00 58.44 213 MET A CA 1
ATOM 1703 C C . MET A 1 213 ? -9.630 -10.608 11.509 1.00 58.44 213 MET A C 1
ATOM 1705 O O . MET A 1 213 ? -10.271 -11.443 10.871 1.00 58.44 213 MET A O 1
ATOM 1709 N N . LEU A 1 214 ? -9.722 -9.301 11.285 1.00 69.50 214 LEU A N 1
ATOM 1710 C CA . LEU A 1 214 ? -10.525 -8.690 10.232 1.00 69.50 214 LEU A CA 1
ATOM 1711 C C . LEU A 1 214 ? -9.670 -7.682 9.467 1.00 69.50 214 LEU A C 1
ATOM 1713 O O . LEU A 1 214 ? -8.746 -7.100 10.033 1.00 69.50 214 LEU A O 1
ATOM 1717 N N . VAL A 1 215 ? -9.990 -7.480 8.192 1.00 64.25 215 VAL A N 1
ATOM 1718 C CA . VAL A 1 215 ? -9.424 -6.397 7.383 1.00 64.25 215 VAL A CA 1
ATOM 1719 C C . VAL A 1 215 ? -10.425 -5.251 7.400 1.00 64.25 215 VAL A C 1
ATOM 1721 O O . VAL A 1 215 ? -11.610 -5.456 7.137 1.00 64.25 215 VAL A O 1
ATOM 1724 N N . HIS A 1 216 ? -9.953 -4.057 7.734 1.00 75.75 216 HIS A N 1
ATOM 1725 C CA . HIS A 1 216 ? -10.747 -2.838 7.787 1.00 75.75 216 HIS A CA 1
ATOM 1726 C C . HIS A 1 216 ? -10.096 -1.805 6.870 1.00 75.75 216 HIS A C 1
ATOM 1728 O O . HIS A 1 216 ? -8.906 -1.532 7.010 1.00 75.75 216 HIS A O 1
ATOM 1734 N N . LEU A 1 217 ? -10.868 -1.268 5.926 1.00 68.94 217 LEU A N 1
ATOM 1735 C CA . LEU A 1 217 ? -10.454 -0.125 5.121 1.00 68.94 217 LEU A CA 1
ATOM 1736 C C . LEU A 1 217 ? -10.773 1.138 5.926 1.00 68.94 217 LEU A C 1
ATOM 1738 O O . LEU A 1 217 ? -11.943 1.495 6.063 1.00 68.94 217 LEU A O 1
ATOM 1742 N N . ASP A 1 218 ? -9.741 1.742 6.506 1.00 70.31 218 ASP A N 1
ATOM 1743 C CA . ASP A 1 218 ? -9.876 2.921 7.360 1.00 70.31 218 ASP A CA 1
ATOM 1744 C C . ASP A 1 218 ? -10.012 4.206 6.524 1.00 70.31 218 ASP A C 1
ATOM 1746 O O . ASP A 1 218 ? -9.520 4.260 5.398 1.00 70.31 218 ASP A O 1
ATOM 1750 N N . HIS A 1 219 ? -10.712 5.213 7.058 1.00 67.62 219 HIS A N 1
ATOM 1751 C CA . HIS A 1 219 ? -10.937 6.539 6.445 1.00 67.62 219 HIS A CA 1
ATOM 1752 C C . HIS A 1 219 ? -11.149 6.566 4.915 1.00 67.62 219 HIS A C 1
ATOM 1754 O O . HIS A 1 219 ? -10.617 7.420 4.207 1.00 67.62 219 HIS A O 1
ATOM 1760 N N . ALA A 1 220 ? -11.997 5.676 4.391 1.00 64.38 220 ALA A N 1
ATOM 1761 C CA . ALA A 1 220 ? -12.410 5.706 2.989 1.00 64.38 220 ALA A CA 1
ATOM 1762 C C . ALA A 1 220 ? -13.284 6.952 2.707 1.00 64.38 220 ALA A C 1
ATOM 1764 O O . ALA A 1 220 ? -14.506 6.922 2.854 1.00 64.38 220 ALA A O 1
ATOM 1765 N N . GLN A 1 221 ? -12.645 8.072 2.361 1.00 57.72 221 GLN A N 1
ATOM 1766 C CA . GLN A 1 221 ? -13.278 9.396 2.262 1.00 57.72 221 GLN A CA 1
ATOM 1767 C C . GLN A 1 221 ? -13.885 9.692 0.880 1.00 57.72 221 GLN A C 1
ATOM 1769 O O . GLN A 1 221 ? -14.832 10.473 0.787 1.00 57.72 221 GLN A O 1
ATOM 1774 N N . ASP A 1 222 ? -13.395 9.059 -0.191 1.00 53.47 222 ASP A N 1
ATOM 1775 C CA . ASP A 1 222 ? -13.943 9.241 -1.539 1.00 53.47 222 ASP A CA 1
ATOM 1776 C C . ASP A 1 222 ? -14.963 8.152 -1.892 1.00 53.47 222 ASP A C 1
ATOM 1778 O O . ASP A 1 222 ? -14.695 6.946 -1.834 1.00 53.47 222 ASP A O 1
ATOM 1782 N N . TYR A 1 223 ? -16.129 8.601 -2.360 1.00 49.03 223 TYR A N 1
ATOM 1783 C CA . TYR A 1 223 ? -17.116 7.737 -2.986 1.00 49.03 223 TYR A CA 1
ATOM 1784 C C . TYR A 1 223 ? -16.497 6.904 -4.109 1.00 49.03 223 TYR A C 1
ATOM 1786 O O . TYR A 1 223 ? -16.785 5.720 -4.131 1.00 49.03 223 TYR A O 1
ATOM 1794 N N . LYS A 1 224 ? -15.632 7.427 -4.995 1.00 48.06 224 LYS A N 1
ATOM 1795 C CA . LYS A 1 224 ? -15.011 6.604 -6.053 1.00 48.06 224 LYS A CA 1
ATOM 1796 C C . LYS A 1 224 ? -14.053 5.550 -5.497 1.00 48.06 224 LYS A C 1
ATOM 1798 O O . LYS A 1 224 ? -13.972 4.490 -6.102 1.00 48.06 224 LYS A O 1
ATOM 1803 N N . GLN A 1 225 ? -13.381 5.776 -4.365 1.00 52.22 225 GLN A N 1
ATOM 1804 C CA . GLN A 1 225 ? -12.522 4.756 -3.749 1.00 52.22 225 GLN A CA 1
ATOM 1805 C C . GLN A 1 225 ? -13.347 3.588 -3.205 1.00 52.22 225 GLN A C 1
ATOM 1807 O O . GLN A 1 225 ? -13.144 2.431 -3.579 1.00 52.22 225 GLN A O 1
ATOM 1812 N N . ILE A 1 226 ? -14.353 3.912 -2.389 1.00 51.75 226 ILE A N 1
ATOM 1813 C CA . ILE A 1 226 ? -15.335 2.947 -1.889 1.00 51.75 226 ILE A CA 1
ATOM 1814 C C . ILE A 1 226 ? -16.022 2.238 -3.062 1.00 51.75 226 ILE A C 1
ATOM 1816 O O . ILE A 1 226 ? -16.160 1.016 -3.072 1.00 51.75 226 ILE A O 1
ATOM 1820 N N . LYS A 1 227 ? -16.443 3.016 -4.061 1.00 44.06 227 LYS A N 1
ATOM 1821 C CA . LYS A 1 227 ? -17.164 2.555 -5.241 1.00 44.06 227 LYS A CA 1
ATOM 1822 C C . LYS A 1 227 ? -16.270 1.733 -6.159 1.00 44.06 227 LYS A C 1
ATOM 1824 O O . LYS A 1 227 ? -16.817 0.838 -6.750 1.00 44.06 227 LYS A O 1
ATOM 1829 N N . TYR A 1 228 ? -14.954 1.926 -6.256 1.00 48.44 228 TYR A N 1
ATOM 1830 C CA . TYR A 1 228 ? -14.059 1.070 -7.057 1.00 48.44 228 TYR A CA 1
ATOM 1831 C C . TYR A 1 228 ? -13.866 -0.308 -6.411 1.00 48.44 228 TYR A C 1
ATOM 1833 O O . TYR A 1 228 ? -14.014 -1.332 -7.077 1.00 48.44 228 TYR A O 1
ATOM 1841 N N . VAL A 1 229 ? -13.635 -0.345 -5.092 1.00 51.41 229 VAL A N 1
ATOM 1842 C CA . VAL A 1 229 ? -13.610 -1.601 -4.318 1.00 51.41 229 VAL A CA 1
ATOM 1843 C C . VAL A 1 229 ? -14.970 -2.306 -4.398 1.00 51.41 229 VAL A C 1
ATOM 1845 O O . VAL A 1 229 ? -15.033 -3.530 -4.515 1.00 51.41 229 VAL A O 1
ATOM 1848 N N . ALA A 1 230 ? -16.062 -1.537 -4.398 1.00 44.41 230 ALA A N 1
ATOM 1849 C CA . ALA A 1 230 ? -17.409 -2.054 -4.579 1.00 44.41 230 ALA A CA 1
ATOM 1850 C C . ALA A 1 230 ? -17.739 -2.449 -6.034 1.00 44.41 230 ALA A C 1
ATOM 1852 O O . ALA A 1 230 ? -18.406 -3.460 -6.206 1.00 44.41 230 ALA A O 1
ATOM 1853 N N . ASP A 1 231 ? -17.273 -1.726 -7.062 1.00 40.69 231 ASP A N 1
ATOM 1854 C CA . ASP A 1 231 ? -17.806 -1.694 -8.449 1.00 40.69 231 ASP A CA 1
ATOM 1855 C C . ASP A 1 231 ? -17.635 -2.987 -9.233 1.00 40.69 231 ASP A C 1
ATOM 1857 O O . ASP A 1 231 ? -18.275 -3.193 -10.268 1.00 40.69 231 ASP A O 1
ATOM 1861 N N . ASN A 1 232 ? -16.930 -3.937 -8.638 1.00 51.75 232 ASN A N 1
ATOM 1862 C CA . ASN A 1 232 ? -17.308 -5.338 -8.703 1.00 51.75 232 ASN A CA 1
ATOM 1863 C C . ASN A 1 232 ? -18.713 -5.572 -8.061 1.00 51.75 232 ASN A C 1
ATOM 1865 O O . ASN A 1 232 ? -18.834 -6.421 -7.178 1.00 51.75 232 ASN A O 1
ATOM 1869 N N . LEU A 1 233 ? -19.747 -4.817 -8.519 1.00 35.75 233 LEU A N 1
ATOM 1870 C CA . LEU A 1 233 ? -21.173 -4.635 -8.114 1.00 35.75 233 LEU A CA 1
ATOM 1871 C C . LEU A 1 233 ? -21.561 -3.173 -7.653 1.00 35.75 233 LEU A C 1
ATOM 1873 O O . LEU A 1 233 ? -20.717 -2.448 -7.155 1.00 35.75 233 LEU A O 1
ATOM 1877 N N . PRO A 1 234 ? -22.826 -2.682 -7.754 1.00 33.94 234 PRO A N 1
ATOM 1878 C CA . PRO A 1 234 ? -23.090 -1.215 -7.778 1.00 33.94 234 PRO A CA 1
ATOM 1879 C C . PRO A 1 234 ? -23.923 -0.564 -6.623 1.00 33.94 234 PRO A C 1
ATOM 1881 O O . PRO A 1 234 ? -24.667 -1.261 -5.935 1.00 33.94 234 PRO A O 1
ATOM 1884 N N . PHE A 1 235 ? -23.906 0.796 -6.576 1.00 31.22 235 PHE A N 1
ATOM 1885 C CA . PHE A 1 235 ? -24.824 1.819 -5.956 1.00 31.22 235 PHE A CA 1
ATOM 1886 C C . PHE A 1 235 ? -24.394 2.665 -4.707 1.00 31.22 235 PHE A C 1
ATOM 1888 O O . PHE A 1 235 ? -23.429 2.363 -4.019 1.00 31.22 235 PHE A O 1
ATOM 1895 N N . ASN A 1 236 ? -25.095 3.803 -4.487 1.00 41.47 236 ASN A N 1
ATOM 1896 C CA . ASN A 1 236 ? -24.742 5.000 -3.670 1.00 41.47 236 ASN A CA 1
ATOM 1897 C C . ASN A 1 236 ? -25.940 5.576 -2.860 1.00 41.47 236 ASN A C 1
ATOM 1899 O O . ASN A 1 236 ? -27.060 5.487 -3.361 1.00 41.47 236 ASN A O 1
ATOM 1903 N N . SER A 1 237 ? -25.839 6.246 -1.693 1.00 57.78 237 SER A N 1
ATOM 1904 C CA . SER A 1 237 ? -24.707 6.668 -0.818 1.00 57.78 237 SER A CA 1
ATOM 1905 C C . SER A 1 237 ? -24.747 5.950 0.554 1.00 57.78 237 SER A C 1
ATOM 1907 O O . SER A 1 237 ? -25.242 4.838 0.569 1.00 57.78 237 SER A O 1
ATOM 1909 N N . THR A 1 238 ? -24.277 6.488 1.702 1.00 57.53 238 THR A N 1
ATOM 1910 C CA . THR A 1 238 ? -24.010 5.761 2.986 1.00 57.53 238 THR A CA 1
ATOM 1911 C C . THR A 1 238 ? -25.022 4.680 3.379 1.00 57.53 238 THR A C 1
ATOM 1913 O O . THR A 1 238 ? -24.626 3.565 3.706 1.00 57.53 238 THR A O 1
ATOM 1916 N N . ARG A 1 239 ? -26.331 4.963 3.299 1.00 61.09 239 ARG A N 1
ATOM 1917 C CA . ARG A 1 239 ? -27.385 3.961 3.541 1.00 61.09 239 ARG A CA 1
ATOM 1918 C C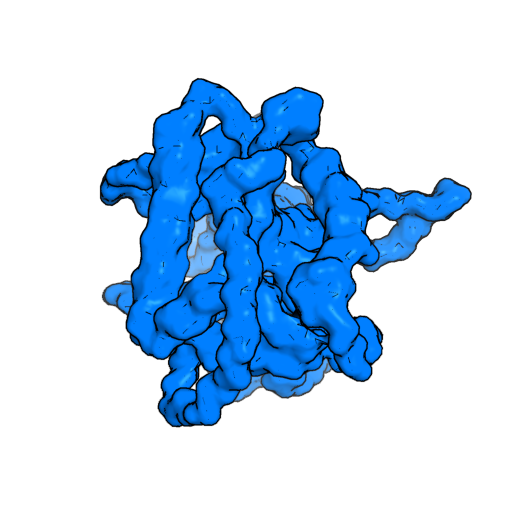 . ARG A 1 239 ? -27.278 2.748 2.627 1.00 61.09 239 ARG A C 1
ATOM 1920 O O . ARG A 1 239 ? -27.470 1.646 3.118 1.00 61.09 239 ARG A O 1
ATOM 1927 N N . VAL A 1 240 ? -26.992 2.967 1.347 1.00 61.69 240 VAL A N 1
ATOM 1928 C CA . VAL A 1 240 ? -26.875 1.946 0.300 1.00 61.69 240 VAL A CA 1
ATOM 1929 C C . VAL A 1 240 ? -25.426 1.492 0.080 1.00 61.69 240 VAL A C 1
ATOM 1931 O O . VAL A 1 240 ? -25.234 0.407 -0.441 1.00 61.69 240 VAL A O 1
ATOM 1934 N N . LEU A 1 241 ? -24.413 2.220 0.566 1.00 63.44 241 LEU A N 1
ATOM 1935 C CA . LEU A 1 241 ? -23.087 1.654 0.830 1.00 63.44 241 LEU A CA 1
ATOM 1936 C C . LEU A 1 241 ? -23.201 0.581 1.915 1.00 63.44 241 LEU A C 1
ATOM 1938 O O . LEU A 1 241 ? -22.696 -0.521 1.761 1.00 63.44 241 LEU A O 1
ATOM 1942 N N . ARG A 1 242 ? -23.930 0.875 2.991 1.00 75.69 242 ARG A N 1
ATOM 1943 C CA . ARG A 1 242 ? -24.288 -0.103 4.017 1.00 75.69 242 ARG A CA 1
ATOM 1944 C C . ARG A 1 242 ? -25.195 -1.195 3.442 1.00 75.69 242 ARG A C 1
ATOM 1946 O O . ARG A 1 242 ? -24.882 -2.362 3.629 1.00 75.69 242 ARG A O 1
ATOM 1953 N N . ASP A 1 243 ? -26.202 -0.826 2.643 1.00 68.50 243 ASP A N 1
ATOM 1954 C CA . ASP A 1 243 ? -26.927 -1.677 1.675 1.00 68.50 243 ASP A CA 1
ATOM 1955 C C . ASP A 1 243 ? -26.021 -2.733 1.006 1.00 68.50 243 ASP A C 1
ATOM 1957 O O . ASP A 1 243 ? -26.207 -3.949 1.093 1.00 68.50 243 ASP A O 1
ATOM 1961 N N . TYR A 1 244 ? -24.993 -2.215 0.338 1.00 63.50 244 TYR A N 1
ATOM 1962 C CA . TYR A 1 244 ? -24.024 -2.927 -0.473 1.00 63.50 244 TYR A CA 1
ATOM 1963 C C . TYR A 1 244 ? -23.101 -3.820 0.373 1.00 63.50 244 TYR A C 1
ATOM 1965 O O . TYR A 1 244 ? -22.956 -5.011 0.087 1.00 63.50 244 TYR A O 1
ATOM 1973 N N . CYS A 1 245 ? -22.496 -3.286 1.431 1.00 66.56 245 CYS A N 1
ATOM 1974 C CA . CYS A 1 245 ? -21.587 -4.025 2.301 1.00 66.56 245 CYS A CA 1
ATOM 1975 C C . CYS A 1 245 ? -22.326 -5.148 3.046 1.00 66.56 245 CYS A C 1
ATOM 1977 O O . CYS A 1 245 ? -21.889 -6.300 3.008 1.00 66.56 245 CYS A O 1
ATOM 1979 N N . HIS A 1 246 ? -23.502 -4.863 3.618 1.00 77.56 246 HIS A N 1
ATOM 1980 C CA . HIS A 1 246 ? -24.323 -5.853 4.327 1.00 77.56 246 HIS A CA 1
ATOM 1981 C C . HIS A 1 246 ? -24.761 -6.999 3.413 1.00 77.56 246 HIS A C 1
ATOM 1983 O O . HIS A 1 246 ? -24.694 -8.158 3.819 1.00 77.56 246 HIS A O 1
ATOM 1989 N N . ALA A 1 247 ? -25.105 -6.717 2.151 1.00 72.94 247 ALA A N 1
ATOM 1990 C CA . ALA A 1 247 ? -25.417 -7.749 1.157 1.00 72.94 247 ALA A CA 1
ATOM 1991 C C . ALA A 1 247 ? -24.235 -8.694 0.828 1.00 72.94 247 ALA A C 1
ATOM 1993 O O . ALA A 1 247 ? -24.443 -9.730 0.198 1.00 72.94 247 ALA A O 1
ATOM 1994 N N . ARG A 1 248 ? -23.009 -8.361 1.259 1.00 72.62 248 ARG A N 1
ATOM 1995 C CA . ARG A 1 248 ? -21.783 -9.178 1.142 1.00 72.62 248 ARG A CA 1
ATOM 1996 C C . ARG A 1 248 ? -21.255 -9.685 2.489 1.00 72.62 248 ARG A C 1
ATOM 1998 O O . ARG A 1 248 ? -20.200 -10.307 2.525 1.00 72.62 248 ARG A O 1
ATOM 2005 N N . GLY A 1 249 ? -21.971 -9.435 3.588 1.00 73.19 249 GLY A N 1
ATOM 2006 C CA . GLY A 1 249 ? -21.517 -9.771 4.942 1.00 73.19 249 GLY A CA 1
ATOM 2007 C C . GLY A 1 249 ? -20.387 -8.877 5.472 1.00 73.19 249 GLY A C 1
ATOM 2008 O O . GLY A 1 249 ? -19.708 -9.261 6.419 1.00 73.19 249 GLY A O 1
ATOM 2009 N N . ILE A 1 250 ? -20.176 -7.704 4.869 1.00 74.62 250 ILE A N 1
ATOM 2010 C CA . ILE A 1 250 ? -19.169 -6.713 5.269 1.00 74.62 250 ILE A CA 1
ATOM 2011 C C . ILE A 1 250 ? -19.835 -5.695 6.204 1.00 74.62 250 ILE A C 1
ATOM 2013 O O . ILE A 1 250 ? -20.862 -5.118 5.849 1.00 74.62 250 ILE A O 1
ATOM 2017 N N . THR A 1 251 ? -19.255 -5.451 7.380 1.00 79.25 251 THR A N 1
ATOM 2018 C CA . THR A 1 251 ? -19.734 -4.421 8.320 1.00 79.25 251 THR A CA 1
ATOM 2019 C C . THR A 1 251 ? -19.207 -3.033 7.967 1.00 79.25 251 THR A C 1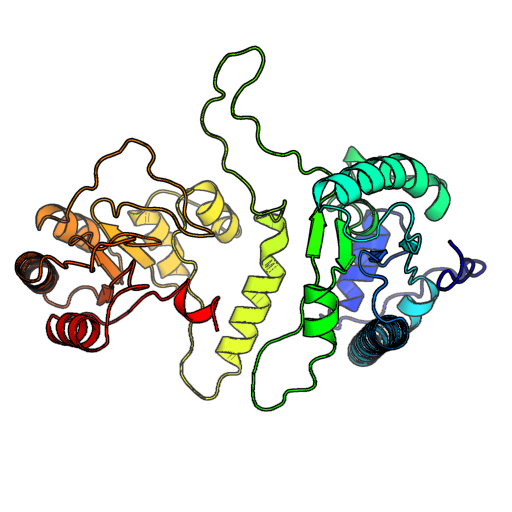
ATOM 2021 O O . THR A 1 251 ? -18.089 -2.905 7.468 1.00 79.25 251 THR A O 1
ATOM 2024 N N . VAL A 1 252 ? -19.976 -1.991 8.280 1.00 77.31 252 VAL A N 1
ATOM 2025 C CA . VAL A 1 252 ? -19.659 -0.590 7.968 1.00 77.31 252 VAL A CA 1
ATOM 2026 C C . VAL A 1 252 ? -19.436 0.229 9.234 1.00 77.31 252 VAL A C 1
ATOM 2028 O O . VAL A 1 252 ? -20.219 0.173 10.185 1.00 77.31 252 VAL A O 1
ATOM 2031 N N . GLU A 1 253 ? -18.382 1.036 9.203 1.00 81.12 253 GLU A N 1
ATOM 2032 C CA . GLU A 1 253 ? -18.108 2.100 10.162 1.00 81.12 253 GLU A CA 1
ATOM 2033 C C . GLU A 1 253 ? -18.458 3.455 9.548 1.00 81.12 253 GLU A C 1
ATOM 2035 O O . GLU A 1 253 ? -18.278 3.654 8.346 1.00 81.12 253 GLU A O 1
ATOM 2040 N N . ALA A 1 254 ? -18.955 4.384 10.361 1.00 79.19 254 ALA A N 1
ATOM 2041 C CA . ALA A 1 254 ? -19.096 5.779 9.964 1.00 79.19 254 ALA A CA 1
ATOM 2042 C C . ALA A 1 254 ? -18.547 6.714 11.040 1.00 79.19 254 ALA A C 1
ATOM 2044 O O . ALA A 1 254 ? -18.851 6.566 12.228 1.00 79.19 254 ALA A O 1
ATOM 2045 N N . GLU A 1 255 ? -17.789 7.713 10.599 1.00 75.94 255 GLU A N 1
ATOM 2046 C CA . GLU A 1 255 ? -17.435 8.855 11.428 1.00 75.94 255 G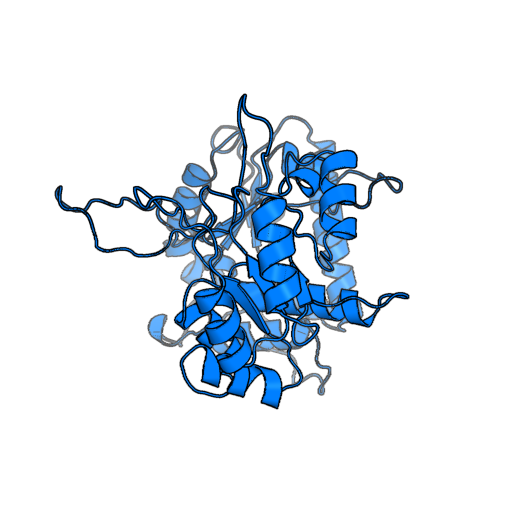LU A CA 1
ATOM 2047 C C . GLU A 1 255 ? -18.634 9.808 11.546 1.00 75.94 255 GLU A C 1
ATOM 2049 O O . GLU A 1 255 ? -19.387 10.025 10.591 1.00 75.94 255 GLU A O 1
ATOM 2054 N N . THR A 1 256 ? -18.843 10.370 12.734 1.00 72.31 256 THR A N 1
ATOM 2055 C CA . THR A 1 256 ? -19.907 11.340 13.001 1.00 72.31 256 THR A CA 1
ATOM 2056 C C . THR A 1 256 ? -19.334 12.620 13.580 1.00 72.31 256 THR A C 1
ATOM 2058 O O . THR A 1 256 ? -18.675 12.593 14.617 1.00 72.31 256 THR A O 1
ATOM 2061 N N . GLY A 1 257 ? -19.642 13.747 12.937 1.00 63.81 257 GLY A N 1
ATOM 2062 C CA . GLY A 1 257 ? -18.942 15.004 13.182 1.00 63.81 257 GLY A CA 1
ATOM 2063 C C . GLY A 1 257 ? -17.812 15.198 12.171 1.00 63.81 257 GLY A C 1
ATOM 2064 O O . GLY A 1 257 ? -17.928 14.746 11.035 1.00 63.81 257 GLY A O 1
ATOM 2065 N N . ARG A 1 258 ? -16.753 15.889 12.589 1.00 64.81 258 ARG A N 1
ATOM 2066 C CA . ARG A 1 258 ? -15.482 16.019 11.870 1.00 64.81 258 ARG A CA 1
ATOM 2067 C C . ARG A 1 258 ? -14.363 15.995 12.903 1.00 64.81 258 ARG A C 1
ATOM 2069 O O . ARG A 1 258 ? -14.357 16.839 13.805 1.00 64.81 258 ARG A O 1
ATOM 2076 N N . THR A 1 259 ? -13.473 15.021 12.802 1.00 56.56 259 THR A N 1
ATOM 2077 C CA . THR A 1 259 ? -12.206 14.975 13.537 1.00 56.56 259 THR A CA 1
ATOM 2078 C C . THR A 1 259 ? -11.196 15.880 12.821 1.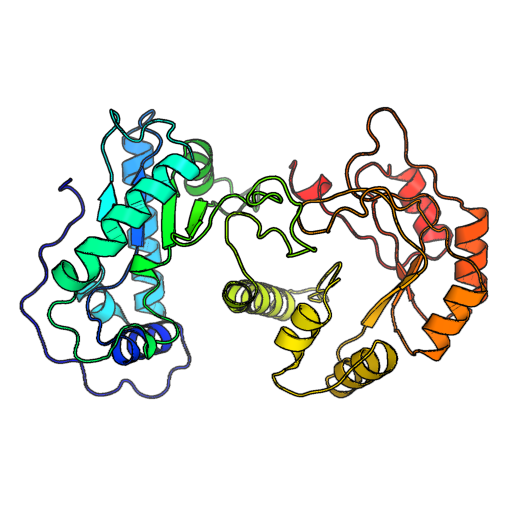00 56.56 259 THR A C 1
ATOM 2080 O O . THR A 1 259 ? -11.134 15.876 11.596 1.00 56.56 259 THR A O 1
ATOM 2083 N N . GLU A 1 260 ? -10.458 16.714 13.558 1.00 56.06 260 GLU A N 1
ATOM 2084 C CA . GLU A 1 260 ? -9.417 17.586 12.977 1.00 56.06 260 GLU A CA 1
ATOM 2085 C C . GLU A 1 260 ? -8.100 16.817 12.784 1.00 56.06 260 GLU A C 1
ATOM 2087 O O . GLU A 1 260 ? -7.912 15.756 13.380 1.00 56.06 260 GLU A O 1
ATOM 2092 N N . GLY A 1 261 ? -7.159 17.387 12.026 1.00 52.38 261 GLY A N 1
ATOM 2093 C CA . GLY A 1 261 ? -5.782 16.893 11.913 1.00 52.38 261 GLY A CA 1
ATOM 2094 C C . GLY A 1 261 ? -5.498 16.042 10.672 1.00 52.38 261 GLY A C 1
ATOM 2095 O O . GLY A 1 261 ? -6.382 15.782 9.861 1.00 52.38 261 GLY A O 1
ATOM 2096 N N . VAL A 1 262 ? -4.233 15.634 10.523 1.00 52.88 262 VAL A N 1
ATOM 2097 C CA . VAL A 1 262 ? -3.689 14.995 9.311 1.00 52.88 262 VAL A CA 1
ATOM 2098 C C . VAL A 1 262 ? -2.855 13.773 9.692 1.00 52.88 262 VAL A C 1
ATOM 2100 O O . VAL A 1 262 ? -2.038 13.838 10.611 1.00 52.88 262 VAL A O 1
ATOM 2103 N N . GLU A 1 263 ? -3.017 12.668 8.965 1.00 53.66 263 GLU A N 1
ATOM 2104 C CA . GLU A 1 263 ? -2.173 11.470 9.063 1.00 53.66 263 GLU A CA 1
ATOM 2105 C C . GLU A 1 263 ? -1.799 10.958 7.674 1.00 53.66 263 GLU A C 1
ATOM 2107 O O . GLU A 1 263 ? -2.512 11.192 6.701 1.00 53.66 263 GLU A O 1
ATOM 2112 N N . ASN A 1 264 ? -0.710 10.191 7.589 1.00 40.50 264 ASN A N 1
ATOM 2113 C CA . ASN A 1 264 ? -0.352 9.468 6.372 1.00 40.50 264 ASN A CA 1
ATOM 2114 C C . ASN A 1 264 ? -1.514 8.538 5.971 1.00 40.50 264 ASN A C 1
ATOM 2116 O O . ASN A 1 264 ? -1.777 7.552 6.659 1.00 40.50 264 ASN A O 1
ATOM 2120 N N . GLY A 1 265 ? -2.203 8.866 4.872 1.00 35.47 265 GLY A N 1
ATOM 2121 C CA . GLY A 1 265 ? -3.379 8.140 4.374 1.00 35.47 265 GLY A CA 1
ATOM 2122 C C . GLY A 1 265 ? -4.744 8.766 4.692 1.00 35.47 265 GLY A C 1
ATOM 2123 O O . GLY A 1 265 ? -5.749 8.227 4.239 1.00 35.47 265 GLY A O 1
ATOM 2124 N N . ILE A 1 266 ? -4.805 9.891 5.415 1.00 46.94 266 ILE A N 1
ATOM 2125 C CA . ILE A 1 266 ? -6.045 10.630 5.714 1.00 46.94 266 ILE A CA 1
ATOM 2126 C C . ILE A 1 266 ? -5.929 12.038 5.116 1.00 46.94 266 ILE A C 1
ATOM 2128 O O . ILE A 1 266 ? -4.927 12.713 5.344 1.00 46.94 266 ILE A O 1
ATOM 2132 N N . MET A 1 267 ? -6.933 12.494 4.355 1.00 46.69 267 MET A N 1
ATOM 2133 C CA . MET A 1 267 ? -6.904 13.847 3.785 1.00 46.69 267 MET A CA 1
ATOM 2134 C C . MET A 1 267 ? -6.945 14.920 4.876 1.00 46.69 267 MET A C 1
ATOM 2136 O O . MET A 1 267 ? -7.681 14.791 5.854 1.00 46.69 267 MET A O 1
ATOM 2140 N N . ASP A 1 268 ? -6.211 16.010 4.652 1.00 46.12 268 ASP A N 1
ATOM 2141 C CA . ASP A 1 268 ? -6.316 17.220 5.463 1.00 46.12 268 ASP A CA 1
ATOM 2142 C C . ASP A 1 268 ? -7.725 17.831 5.357 1.00 46.12 268 ASP A C 1
ATOM 2144 O O . ASP A 1 268 ? -8.289 17.963 4.268 1.00 46.12 268 ASP A O 1
ATOM 2148 N N . ALA A 1 269 ? -8.290 18.221 6.500 1.00 49.09 269 ALA A N 1
ATOM 2149 C CA . ALA A 1 269 ? -9.547 18.958 6.572 1.00 49.09 269 ALA A CA 1
ATOM 2150 C C . ALA A 1 269 ? -9.398 20.432 6.135 1.00 49.09 269 ALA A C 1
ATOM 2152 O O . ALA A 1 269 ? -10.405 21.103 5.897 1.00 49.09 269 ALA A O 1
ATOM 2153 N N . GLY A 1 270 ? -8.168 20.946 6.026 1.00 50.94 270 GLY A N 1
ATOM 2154 C CA . GLY A 1 270 ? -7.875 22.330 5.659 1.00 50.94 270 GLY A CA 1
ATOM 2155 C C . GLY A 1 270 ? -8.373 23.322 6.714 1.00 50.94 270 GLY A C 1
ATOM 2156 O O . GLY A 1 270 ? -8.331 23.052 7.911 1.00 50.94 270 GLY A O 1
ATOM 2157 N N . ASP A 1 271 ? -8.911 24.466 6.279 1.00 41.66 271 ASP A N 1
ATOM 2158 C CA . ASP A 1 271 ? -9.459 25.506 7.172 1.00 41.66 271 ASP A CA 1
ATOM 2159 C C . ASP A 1 271 ? -10.810 25.121 7.837 1.00 41.66 271 ASP A C 1
ATOM 2161 O O . ASP A 1 271 ? -11.496 25.968 8.416 1.00 41.66 271 ASP A O 1
ATOM 2165 N N . LEU A 1 272 ? -11.257 23.864 7.724 1.00 43.94 272 LEU A N 1
ATOM 2166 C CA . LEU A 1 272 ? -12.553 23.415 8.232 1.00 43.94 272 LEU A CA 1
ATOM 2167 C C . LEU A 1 272 ? -12.495 23.038 9.719 1.00 43.94 272 LEU A C 1
ATOM 2169 O O . LEU A 1 272 ? -12.070 21.938 10.066 1.00 43.94 272 LEU A O 1
ATOM 2173 N N . GLU A 1 273 ? -13.052 23.898 10.577 1.00 52.16 273 GLU A N 1
ATOM 2174 C CA . GLU A 1 273 ? -13.199 23.637 12.019 1.00 52.16 273 GLU A CA 1
ATOM 2175 C C . GLU A 1 273 ? -13.803 22.249 12.323 1.00 52.16 273 GLU A C 1
ATOM 2177 O O . GLU A 1 273 ? -14.740 21.773 11.656 1.00 52.16 273 GLU A O 1
ATOM 2182 N N . GLY A 1 274 ? -13.281 21.616 13.374 1.00 58.28 274 GLY A N 1
ATOM 2183 C CA . GLY A 1 274 ? -13.743 20.349 13.917 1.00 58.28 274 GLY A CA 1
ATOM 2184 C C . GLY A 1 274 ? -15.172 20.424 14.436 1.00 58.28 274 GLY A C 1
ATOM 2185 O O . GLY A 1 274 ? -15.566 21.336 15.162 1.00 58.28 274 GLY A O 1
ATOM 2186 N N . ILE A 1 275 ? -15.971 19.416 14.092 1.00 70.88 275 ILE A N 1
ATOM 2187 C CA . ILE A 1 275 ? -17.383 19.354 14.467 1.00 70.88 275 ILE A CA 1
ATOM 2188 C C . ILE A 1 275 ? -17.558 18.206 15.448 1.00 70.88 275 ILE A C 1
ATOM 2190 O O . ILE A 1 275 ? -17.617 17.043 15.053 1.00 70.88 275 ILE A O 1
ATOM 2194 N N . LEU A 1 276 ? -17.681 18.534 16.732 1.00 80.50 276 LEU A N 1
ATOM 2195 C CA . LEU A 1 276 ? -17.946 17.539 17.768 1.00 80.50 276 LEU A CA 1
ATOM 2196 C C . LEU A 1 276 ? -19.295 16.842 17.544 1.00 80.50 276 LEU A C 1
ATOM 2198 O O . LEU A 1 276 ? -20.304 17.460 17.191 1.00 80.50 276 LEU A O 1
ATOM 2202 N N . THR A 1 277 ? -19.336 15.545 17.834 1.00 81.75 277 THR A N 1
ATOM 2203 C CA . THR A 1 277 ? -20.541 14.716 17.705 1.00 81.75 277 THR A CA 1
ATOM 2204 C C . THR A 1 277 ? -21.664 15.233 18.596 1.00 81.75 277 THR A C 1
ATOM 2206 O O . THR A 1 277 ? -21.445 15.585 19.759 1.00 81.75 277 THR A O 1
ATOM 2209 N N . ASN A 1 278 ? -22.891 15.228 18.076 1.00 77.44 278 ASN A N 1
ATOM 2210 C CA . ASN A 1 278 ? -24.105 15.484 18.844 1.00 77.44 278 ASN A CA 1
ATOM 2211 C C . ASN A 1 278 ? -25.049 14.257 18.789 1.00 77.44 278 ASN A C 1
ATOM 2213 O O . ASN A 1 278 ? -24.886 13.402 17.914 1.00 77.44 278 ASN A O 1
ATOM 2217 N N . PRO A 1 279 ? -26.040 14.143 19.695 1.00 7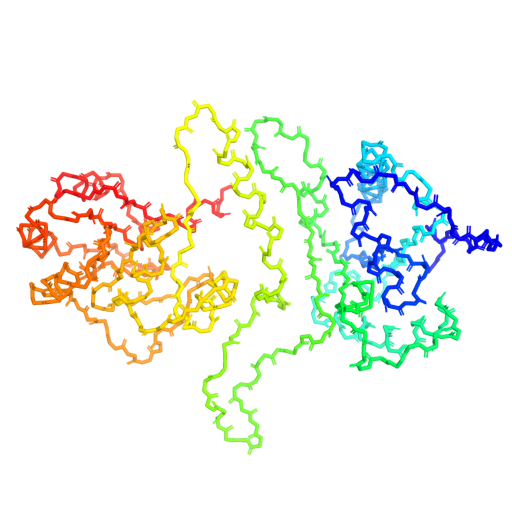4.00 279 PRO A N 1
ATOM 2218 C CA . PRO A 1 279 ? -26.942 12.987 19.726 1.00 74.00 279 PRO A CA 1
ATOM 2219 C C . PRO A 1 279 ? -27.797 12.796 18.462 1.00 74.00 279 PRO A C 1
ATOM 2221 O O . PRO A 1 279 ? -28.149 11.666 18.138 1.00 74.00 279 PRO A O 1
ATOM 2224 N N . GLU A 1 280 ? -28.110 13.862 17.717 1.00 74.50 280 GLU A N 1
ATOM 2225 C CA . GLU A 1 280 ? -28.863 13.745 16.458 1.00 74.50 280 GLU A CA 1
ATOM 2226 C C . GLU A 1 280 ? -28.040 13.070 15.355 1.00 74.50 280 GLU A C 1
ATOM 2228 O O . GLU A 1 280 ? -28.581 12.305 14.559 1.00 74.50 280 GLU A O 1
ATOM 2233 N N . ASN A 1 281 ? -26.730 13.328 15.308 1.00 74.88 281 ASN A N 1
ATOM 2234 C CA . ASN A 1 281 ? -25.816 12.667 14.378 1.00 74.88 281 ASN A CA 1
ATOM 2235 C C . ASN A 1 281 ? -25.701 11.167 14.692 1.00 74.88 281 ASN A C 1
ATOM 2237 O O . ASN A 1 281 ? -25.624 10.359 13.772 1.00 74.88 281 ASN A O 1
ATOM 2241 N N . VAL A 1 282 ? -25.761 10.792 15.976 1.00 84.38 282 VAL A N 1
ATOM 2242 C CA . VAL A 1 282 ? -25.787 9.385 16.405 1.00 84.38 282 VAL A CA 1
ATOM 2243 C C . VAL A 1 282 ? -27.046 8.682 15.901 1.00 84.38 282 VAL A C 1
ATOM 2245 O O . VAL A 1 282 ? -26.940 7.623 15.283 1.00 84.38 282 VAL A O 1
ATOM 2248 N N . GLU A 1 283 ? -28.229 9.272 16.100 1.00 84.25 283 GLU A N 1
ATOM 2249 C CA . GLU A 1 283 ? -29.479 8.654 15.638 1.00 84.25 283 GLU A CA 1
ATOM 2250 C C . GLU A 1 283 ? -29.523 8.545 14.106 1.00 84.25 283 GLU A C 1
ATOM 2252 O O . GLU A 1 283 ? -29.831 7.474 13.596 1.00 84.25 283 GLU A O 1
ATOM 2257 N N . LYS A 1 284 ? -29.105 9.582 13.362 1.00 78.44 284 LYS A N 1
ATOM 2258 C CA . LYS A 1 284 ? -29.014 9.541 11.886 1.00 78.44 284 LYS A CA 1
ATOM 2259 C C . LYS A 1 284 ? -28.133 8.392 11.379 1.00 78.44 284 LYS A C 1
ATOM 2261 O O . LYS A 1 284 ? -28.481 7.757 10.384 1.00 78.44 284 LYS A O 1
ATOM 2266 N N . SER A 1 285 ? -27.020 8.101 12.053 1.00 78.94 285 SER A N 1
ATOM 2267 C CA . SER A 1 285 ? -26.121 6.996 11.689 1.00 78.94 285 SER A CA 1
ATOM 2268 C C . SER A 1 285 ? -26.714 5.623 12.008 1.00 78.94 285 SER A C 1
ATOM 2270 O O . SER A 1 285 ? -26.602 4.701 11.199 1.00 78.94 285 SER A O 1
ATOM 2272 N N . ILE A 1 286 ? -27.408 5.491 13.141 1.00 86.38 286 ILE A N 1
ATOM 2273 C CA . ILE A 1 286 ? -28.124 4.261 13.513 1.00 86.38 286 ILE A CA 1
ATOM 2274 C C . ILE A 1 286 ? -29.287 4.007 12.556 1.00 86.38 286 ILE A C 1
ATOM 2276 O O . ILE A 1 286 ? -29.443 2.898 12.054 1.00 86.38 286 ILE A O 1
ATOM 2280 N N . GLU A 1 287 ? -30.066 5.041 12.241 1.00 81.44 287 GLU A N 1
ATOM 2281 C CA . GLU A 1 287 ? -31.097 4.978 11.214 1.00 81.44 287 GLU A CA 1
ATOM 2282 C C . GLU A 1 287 ? -30.502 4.576 9.860 1.00 81.44 287 GLU A C 1
ATOM 2284 O O . GLU A 1 287 ? -31.125 3.790 9.142 1.00 81.44 287 GLU A O 1
ATOM 2289 N N . ALA A 1 288 ? -29.317 5.092 9.498 1.00 75.81 288 ALA A N 1
ATOM 2290 C CA . ALA A 1 288 ? -28.593 4.725 8.280 1.00 75.81 288 ALA A CA 1
ATOM 2291 C C . ALA A 1 288 ? -28.080 3.271 8.270 1.00 75.81 288 ALA A C 1
ATOM 2293 O O . ALA A 1 288 ? -27.769 2.756 7.191 1.00 75.81 288 ALA A O 1
ATOM 2294 N N . GLY A 1 289 ? -28.068 2.607 9.431 1.00 82.19 289 GLY A N 1
ATOM 2295 C CA . GLY A 1 289 ? -27.835 1.173 9.610 1.00 82.19 289 GLY A CA 1
ATOM 2296 C C . GLY A 1 289 ? -26.371 0.757 9.741 1.00 82.19 289 GLY A C 1
ATOM 2297 O O . GLY A 1 289 ? -26.070 -0.406 9.495 1.00 82.19 289 GLY A O 1
ATOM 2298 N N . VAL A 1 290 ? -25.461 1.681 10.067 1.00 84.81 290 VAL A N 1
ATOM 2299 C CA . VAL A 1 290 ? -24.031 1.364 10.266 1.00 84.81 290 VAL A CA 1
ATOM 2300 C C . VAL A 1 290 ? -23.840 0.408 11.448 1.00 84.81 290 VAL A C 1
ATOM 2302 O O . VAL A 1 290 ? -24.677 0.375 12.343 1.00 84.81 290 VAL A O 1
ATOM 2305 N N . ASP A 1 291 ? -22.744 -0.349 11.481 1.00 88.50 291 ASP A N 1
ATOM 2306 C CA . ASP A 1 291 ? -22.444 -1.295 12.568 1.00 88.50 291 ASP A CA 1
ATOM 2307 C C . ASP A 1 291 ? -21.543 -0.666 13.641 1.00 88.50 291 ASP A C 1
ATOM 2309 O O . ASP A 1 291 ? -21.683 -0.946 14.836 1.00 88.50 291 ASP A O 1
ATOM 2313 N N . PHE A 1 292 ? -20.628 0.205 13.206 1.00 89.81 292 PHE A N 1
ATOM 2314 C CA . PHE A 1 292 ? -19.646 0.909 14.028 1.00 89.81 292 PHE A CA 1
ATOM 2315 C C . PHE A 1 292 ? -19.792 2.428 13.858 1.00 89.81 292 PHE A C 1
ATOM 2317 O O . PHE A 1 292 ? -20.096 2.920 12.771 1.00 89.81 292 PHE A O 1
ATOM 2324 N N . LEU A 1 293 ? -19.567 3.176 14.938 1.00 89.69 293 LEU A N 1
ATOM 2325 C CA . LEU A 1 293 ? -19.658 4.634 14.974 1.00 89.69 293 LEU A CA 1
ATOM 2326 C C . LEU A 1 293 ? -18.417 5.217 15.654 1.00 89.69 293 LEU A C 1
ATOM 2328 O O . LEU A 1 293 ? -18.133 4.893 16.812 1.00 89.69 293 LEU A O 1
ATOM 2332 N N . ALA A 1 294 ? -17.716 6.093 14.937 1.00 88.88 294 ALA A N 1
ATOM 2333 C CA . ALA A 1 294 ? -16.579 6.863 15.430 1.00 88.88 294 ALA A CA 1
ATOM 2334 C C . ALA A 1 294 ? -17.016 8.322 15.677 1.00 88.88 294 ALA A C 1
ATOM 2336 O O . ALA A 1 294 ? -17.338 9.034 14.725 1.00 88.88 294 ALA A O 1
ATOM 2337 N N . PRO A 1 295 ? -17.103 8.790 16.932 1.00 89.44 295 PRO A N 1
ATOM 2338 C CA . PRO A 1 295 ? -17.502 10.155 17.223 1.00 89.44 295 PRO A CA 1
ATOM 2339 C C . PRO A 1 295 ? -16.287 11.078 17.357 1.00 89.44 295 PRO A C 1
ATOM 2341 O O . PRO A 1 295 ? -15.369 10.791 18.122 1.00 89.44 295 PRO A O 1
ATOM 2344 N N . SER A 1 296 ? -16.342 12.253 16.726 1.00 88.00 296 SER A N 1
ATOM 2345 C CA . SER A 1 296 ? -15.476 13.376 17.101 1.00 88.00 296 SER A CA 1
ATOM 2346 C C . SER A 1 296 ? -15.839 13.844 18.519 1.00 88.00 296 SER A C 1
ATOM 2348 O O . SER A 1 296 ? -16.953 14.328 18.767 1.00 88.00 296 SER A O 1
ATOM 2350 N N . VAL A 1 297 ? -14.926 13.632 19.469 1.00 88.69 297 VAL A N 1
ATOM 2351 C CA . VAL A 1 297 ? -15.048 13.981 20.899 1.00 88.69 297 VAL A CA 1
ATOM 2352 C C . VAL A 1 297 ? -13.836 14.778 21.402 1.00 88.69 297 VAL A C 1
ATOM 2354 O O . VAL A 1 297 ? -13.506 14.718 22.581 1.00 88.69 297 VAL A O 1
ATOM 2357 N N . GLY A 1 298 ? -13.152 15.522 20.529 1.00 81.06 298 GLY A N 1
ATOM 2358 C CA . GLY A 1 298 ? -11.912 16.244 20.867 1.00 81.06 298 GLY A CA 1
ATOM 2359 C C . GLY A 1 298 ? -10.637 15.401 20.726 1.00 81.06 298 GLY A C 1
ATOM 2360 O O . GLY A 1 298 ? -9.554 15.831 21.121 1.00 81.06 298 GLY A O 1
ATOM 2361 N N . ASN A 1 299 ? -10.762 14.199 20.160 1.00 84.75 299 ASN A N 1
ATOM 2362 C CA . ASN A 1 299 ? -9.674 13.524 19.457 1.00 84.75 299 ASN A CA 1
ATOM 2363 C C . ASN A 1 299 ? -9.315 14.298 18.174 1.00 84.75 299 ASN A C 1
ATOM 2365 O O . ASN A 1 299 ? -10.181 14.944 17.587 1.00 84.75 299 ASN A O 1
ATOM 2369 N N . ILE A 1 300 ? -8.057 14.190 17.741 1.00 80.62 300 ILE A N 1
ATOM 2370 C CA . ILE A 1 300 ? -7.568 14.639 16.429 1.00 80.62 300 ILE A CA 1
ATOM 2371 C C . ILE A 1 300 ? -6.710 13.541 15.793 1.00 80.62 300 ILE A C 1
ATOM 2373 O O . ILE A 1 300 ? -6.119 12.725 16.505 1.00 80.62 300 ILE A O 1
ATOM 2377 N N . HIS A 1 301 ? -6.620 13.541 14.469 1.00 72.25 301 HIS A N 1
ATOM 2378 C CA . HIS A 1 301 ? -5.652 12.753 13.717 1.00 72.25 301 HIS A CA 1
ATOM 2379 C C . HIS A 1 301 ? -4.260 13.388 13.789 1.00 72.25 301 HIS A C 1
ATOM 2381 O O . HIS A 1 301 ? -4.104 14.610 13.796 1.00 72.25 301 HIS A O 1
ATOM 2387 N N . GLY A 1 302 ? -3.236 12.542 13.830 1.00 67.62 302 GLY A N 1
ATOM 2388 C CA . GLY A 1 302 ? -1.847 12.957 13.696 1.00 67.62 302 GLY A CA 1
ATOM 2389 C C . GLY A 1 302 ? -1.187 13.268 15.028 1.00 67.62 302 GLY A C 1
ATOM 2390 O O . GLY A 1 302 ? -1.255 12.474 15.973 1.00 67.62 302 GLY A O 1
ATOM 2391 N N . ASP A 1 303 ? -0.477 14.393 15.067 1.00 71.06 303 ASP A N 1
ATOM 2392 C CA . ASP A 1 303 ? 0.324 14.814 16.209 1.00 71.06 303 ASP A CA 1
ATOM 2393 C C . ASP A 1 303 ? -0.389 15.904 17.022 1.00 71.06 303 ASP A C 1
ATOM 2395 O O . ASP A 1 303 ? -0.816 16.927 16.490 1.00 71.06 303 ASP A O 1
ATOM 2399 N N . TYR A 1 304 ? -0.476 15.705 18.337 1.00 71.38 304 TYR A N 1
ATOM 2400 C CA . TYR A 1 304 ? -1.039 16.690 19.267 1.00 71.38 304 TYR A CA 1
ATOM 2401 C C . TYR A 1 304 ? -0.022 17.799 19.615 1.00 71.38 304 TYR A C 1
ATOM 2403 O O . TYR A 1 304 ? -0.360 18.780 20.288 1.00 71.38 304 TYR A O 1
ATOM 2411 N N . GLY A 1 305 ? 1.228 17.672 19.156 1.00 73.06 305 GLY A N 1
ATOM 2412 C CA . GLY A 1 305 ? 2.302 18.629 19.375 1.00 73.06 305 GLY A CA 1
ATOM 2413 C C . GLY A 1 305 ? 2.657 18.744 20.856 1.00 73.06 305 GLY A C 1
ATOM 2414 O O . GLY A 1 305 ? 2.921 17.758 21.539 1.00 73.06 305 GLY A O 1
ATOM 2415 N N . SER A 1 306 ? 2.660 19.969 21.384 1.00 71.81 306 SER A N 1
ATOM 2416 C CA . SER A 1 306 ? 2.861 20.216 22.819 1.00 71.81 306 SER A CA 1
ATOM 2417 C C . SER A 1 306 ? 1.598 20.009 23.667 1.00 71.81 306 SER A C 1
ATOM 2419 O O . SER A 1 306 ? 1.677 20.052 24.899 1.00 71.81 306 SER A O 1
ATOM 2421 N N . ASN A 1 307 ? 0.437 19.779 23.044 1.00 70.00 307 ASN A N 1
ATOM 2422 C CA . ASN A 1 307 ? -0.805 19.491 23.751 1.00 70.00 307 ASN A CA 1
ATOM 2423 C C . ASN A 1 307 ? -0.904 17.998 24.092 1.00 70.00 307 ASN A C 1
ATOM 2425 O O . ASN A 1 307 ? -0.369 17.135 23.405 1.00 70.00 307 ASN A O 1
ATOM 2429 N N . ARG A 1 308 ? -1.643 17.679 25.159 1.00 73.06 308 ARG A N 1
ATOM 2430 C CA . ARG A 1 308 ? -2.102 16.305 25.419 1.00 73.06 308 ARG A CA 1
ATOM 2431 C C . ARG A 1 308 ? -3.504 16.117 24.840 1.00 73.06 308 ARG A C 1
ATOM 2433 O O . ARG A 1 308 ? -4.273 17.081 24.908 1.00 73.06 308 ARG A O 1
ATOM 2440 N N . PRO A 1 309 ? -3.874 14.910 24.376 1.00 79.88 309 PRO A N 1
ATOM 2441 C CA . PRO A 1 309 ? -5.251 14.618 23.998 1.00 79.88 309 PRO A CA 1
ATOM 2442 C C . PRO A 1 309 ? -6.228 14.924 25.130 1.00 79.88 309 PRO A C 1
ATOM 2444 O O . PRO A 1 309 ? -5.955 14.647 26.303 1.00 79.88 309 PRO A O 1
ATOM 2447 N N . ARG A 1 310 ? -7.377 15.501 24.776 1.00 81.44 310 ARG A N 1
ATOM 2448 C CA . ARG A 1 310 ? -8.451 15.843 25.713 1.00 81.44 310 ARG A CA 1
ATOM 2449 C C . ARG A 1 310 ? -9.783 15.389 25.143 1.00 81.44 310 ARG A C 1
ATOM 2451 O O . ARG A 1 310 ? -10.477 16.155 24.486 1.00 81.44 310 ARG A O 1
ATOM 2458 N N . LEU A 1 311 ? -10.129 14.140 25.433 1.00 84.88 311 LEU A N 1
ATOM 2459 C CA . LEU A 1 311 ? -11.437 13.599 25.090 1.00 84.88 311 LEU A CA 1
ATOM 2460 C C . LEU A 1 311 ? -12.512 14.241 25.982 1.00 84.88 311 LEU A C 1
ATOM 2462 O O . LEU A 1 311 ? -12.398 14.247 27.210 1.00 84.88 311 LEU A O 1
ATOM 2466 N N . ASP A 1 312 ? -13.569 14.753 25.359 1.00 90.06 312 ASP A N 1
ATOM 2467 C CA . ASP A 1 312 ? -14.819 15.171 25.991 1.00 90.06 312 ASP A CA 1
ATOM 2468 C C . ASP A 1 312 ? -15.553 13.912 26.483 1.00 90.06 312 ASP A C 1
ATOM 2470 O O . ASP A 1 312 ? -16.387 13.317 25.794 1.00 90.06 312 ASP A O 1
ATOM 2474 N N . MET A 1 313 ? -15.171 13.452 27.677 1.00 89.50 313 MET A N 1
ATOM 2475 C CA . MET A 1 313 ? -15.692 12.214 28.258 1.00 89.50 313 MET A CA 1
ATOM 2476 C C . MET A 1 313 ? -17.200 12.284 28.515 1.00 89.50 313 MET A C 1
ATOM 2478 O O . MET A 1 313 ? -17.874 11.264 28.378 1.00 89.50 313 MET A O 1
ATOM 2482 N N . ASP A 1 314 ? -17.754 13.454 28.843 1.00 90.25 314 ASP A N 1
ATOM 2483 C CA . ASP A 1 314 ? -19.200 13.619 29.040 1.00 90.25 314 ASP A CA 1
ATOM 2484 C C . ASP A 1 314 ? -19.954 13.420 27.716 1.00 90.25 314 ASP A C 1
ATOM 2486 O O . ASP A 1 314 ? -20.971 12.717 27.671 1.00 90.25 314 ASP A O 1
ATOM 2490 N N . ARG A 1 315 ? -19.416 13.943 26.605 1.00 89.44 315 ARG A N 1
ATOM 2491 C CA . ARG A 1 315 ? -19.927 13.668 25.255 1.00 89.44 315 ARG A CA 1
ATOM 2492 C C . ARG A 1 315 ? -19.769 12.210 24.857 1.00 89.44 315 ARG A C 1
ATOM 2494 O O . ARG A 1 315 ? -20.717 11.659 24.304 1.00 89.44 315 ARG A O 1
ATOM 2501 N N . LEU A 1 316 ? -18.636 11.571 25.153 1.00 90.88 316 LEU A N 1
ATOM 2502 C CA . LEU A 1 316 ? -18.417 10.154 24.841 1.00 90.88 316 LEU A CA 1
ATOM 2503 C C . LEU A 1 316 ? -19.453 9.259 25.547 1.00 90.88 316 LEU A C 1
ATOM 2505 O O . LEU A 1 316 ? -20.086 8.424 24.899 1.00 90.88 316 LEU A O 1
ATOM 2509 N N . HIS A 1 317 ? -19.726 9.504 26.835 1.00 90.62 317 HIS A N 1
ATOM 2510 C CA . HIS A 1 317 ? -20.813 8.837 27.565 1.00 90.62 317 HIS A CA 1
ATOM 2511 C C . HIS A 1 317 ? -22.201 9.170 26.990 1.00 90.62 317 HIS A C 1
ATOM 2513 O O . HIS A 1 317 ? -23.068 8.295 26.914 1.00 90.62 317 HIS A O 1
ATOM 2519 N N . GLY A 1 318 ? -22.429 10.419 26.570 1.00 90.25 318 GLY A N 1
ATOM 2520 C CA . GLY A 1 318 ? -23.666 10.845 25.910 1.00 90.25 318 GLY A CA 1
ATOM 2521 C C . GLY A 1 318 ? -23.924 10.106 24.592 1.00 90.25 318 GLY A C 1
ATOM 2522 O O . GLY A 1 318 ? -25.032 9.610 24.375 1.00 90.25 318 GLY A O 1
ATOM 2523 N N . VAL A 1 319 ? -22.893 9.971 23.754 1.00 90.69 319 VAL A N 1
ATOM 2524 C CA . VAL A 1 319 ? -22.911 9.201 22.502 1.00 90.69 319 VAL A CA 1
ATOM 2525 C C . VAL A 1 319 ? -23.169 7.723 22.791 1.00 90.69 319 VAL A C 1
ATOM 2527 O O . VAL A 1 319 ? -24.136 7.174 22.267 1.00 90.69 319 VAL A O 1
ATOM 2530 N N . PHE A 1 320 ? -22.404 7.099 23.693 1.00 91.81 320 PHE A N 1
ATOM 2531 C CA . PHE A 1 320 ? -22.593 5.694 24.074 1.00 91.81 320 PHE A CA 1
ATOM 2532 C C . PHE A 1 320 ? -24.021 5.403 24.569 1.00 91.81 320 PHE A C 1
ATOM 2534 O O . PHE A 1 320 ? -24.649 4.415 24.175 1.00 91.81 320 PHE A O 1
ATOM 2541 N N . LYS A 1 321 ? -24.589 6.305 25.379 1.00 92.06 321 LYS A N 1
ATOM 2542 C CA . LYS A 1 321 ? -25.977 6.206 25.845 1.00 92.06 321 LYS A CA 1
ATOM 2543 C C . LYS A 1 321 ? -26.992 6.352 24.706 1.00 92.06 321 LYS A C 1
ATOM 2545 O O . LYS A 1 321 ? -27.964 5.601 24.681 1.00 92.06 321 LYS A O 1
ATOM 2550 N N . ALA A 1 322 ? -26.781 7.281 23.771 1.00 89.81 322 ALA A N 1
ATOM 2551 C CA . ALA A 1 322 ? -27.645 7.458 22.600 1.00 89.81 322 ALA A CA 1
ATOM 2552 C C . ALA A 1 322 ? -27.595 6.242 21.655 1.00 89.81 322 ALA A C 1
ATOM 2554 O O . ALA A 1 322 ? -28.622 5.827 21.116 1.00 89.81 322 ALA A O 1
ATOM 2555 N N . MET A 1 323 ? -26.432 5.597 21.523 1.00 90.56 323 MET A N 1
ATOM 2556 C CA . MET A 1 323 ? -26.280 4.354 20.760 1.00 90.56 323 MET A CA 1
ATOM 2557 C C . MET A 1 323 ? -27.154 3.224 21.315 1.00 90.56 323 MET A C 1
ATOM 2559 O O . MET A 1 323 ? -27.702 2.439 20.540 1.00 90.56 323 MET A O 1
ATOM 2563 N N . ASN A 1 324 ? -27.347 3.170 22.639 1.00 91.00 324 ASN A N 1
ATOM 2564 C CA . ASN A 1 324 ? -28.241 2.223 23.318 1.00 91.00 324 ASN A CA 1
ATOM 2565 C C . ASN A 1 324 ? -27.985 0.751 22.913 1.00 91.00 324 ASN A C 1
ATOM 2567 O O . ASN A 1 324 ? -28.912 -0.029 22.710 1.00 91.00 324 ASN A O 1
ATOM 2571 N N . GLY A 1 325 ? -26.710 0.394 22.709 1.00 89.88 325 GLY A N 1
ATOM 2572 C CA . GLY A 1 325 ? -26.276 -0.944 22.288 1.00 89.88 325 GLY A CA 1
ATOM 2573 C C . GLY A 1 325 ? -26.608 -1.342 20.841 1.00 89.88 325 GLY A C 1
ATOM 2574 O O . GLY A 1 325 ? -26.342 -2.481 20.469 1.00 89.88 325 GLY A O 1
ATOM 2575 N N . ARG A 1 326 ? -27.171 -0.439 20.024 1.00 91.44 326 ARG A N 1
ATOM 2576 C CA . ARG A 1 326 ? -27.567 -0.712 18.626 1.00 91.44 326 ARG A CA 1
ATOM 2577 C C . ARG A 1 326 ? -26.384 -0.781 17.657 1.00 91.44 326 ARG A C 1
ATOM 2579 O O . ARG A 1 326 ? -26.496 -1.409 16.614 1.00 91.44 326 ARG A O 1
ATOM 2586 N N . VAL A 1 327 ? -25.275 -0.140 18.018 1.00 92.62 327 VAL A N 1
ATOM 2587 C CA . VAL A 1 327 ? -24.041 0.001 17.233 1.00 92.62 327 VAL A CA 1
ATOM 2588 C C . VAL A 1 327 ? -22.822 -0.053 18.157 1.00 92.62 327 VAL A C 1
ATOM 2590 O O . VAL A 1 327 ? -22.949 0.098 19.376 1.00 92.62 327 VAL A O 1
ATOM 2593 N N . ARG A 1 328 ? -21.639 -0.294 17.591 1.00 93.25 328 ARG A N 1
ATOM 2594 C CA . ARG A 1 328 ? -20.358 -0.406 18.305 1.00 93.25 328 ARG A CA 1
ATOM 2595 C C . ARG A 1 328 ? -19.603 0.918 18.311 1.00 93.25 328 ARG A C 1
ATOM 2597 O O . ARG A 1 328 ? -19.633 1.649 17.329 1.00 93.25 328 ARG A O 1
ATOM 2604 N N . LEU A 1 329 ? -18.939 1.228 19.423 1.00 93.12 329 LEU A N 1
ATOM 2605 C CA . LEU A 1 329 ? -18.229 2.494 19.607 1.00 93.12 329 LEU A CA 1
ATOM 2606 C C . LEU A 1 329 ? -16.756 2.347 19.243 1.00 93.12 329 LEU A C 1
ATOM 2608 O O . LEU A 1 329 ? -16.104 1.377 19.646 1.00 93.12 329 LEU A O 1
ATOM 2612 N N . VAL A 1 330 ? -16.254 3.323 18.498 1.00 93.25 330 VAL A N 1
ATOM 2613 C CA . VAL A 1 330 ? -14.883 3.389 17.997 1.00 93.25 330 VAL A CA 1
ATOM 2614 C C . VAL A 1 330 ? -14.218 4.668 18.491 1.00 93.25 330 VAL A C 1
ATOM 2616 O O . VAL A 1 330 ? -14.895 5.675 18.676 1.00 93.25 330 VAL A O 1
ATOM 2619 N N . LEU A 1 331 ? -12.906 4.631 18.714 1.00 91.31 331 LEU A N 1
ATOM 2620 C CA . LEU A 1 331 ? -12.100 5.808 19.019 1.00 91.31 331 LEU A CA 1
ATOM 2621 C C . LEU A 1 331 ? -10.950 5.935 18.014 1.00 91.31 331 LEU A C 1
ATOM 2623 O O . LEU A 1 331 ? -10.153 5.009 17.855 1.00 91.31 331 LEU A O 1
ATOM 2627 N N . HIS A 1 332 ? -10.882 7.087 17.352 1.00 89.38 332 HIS A N 1
ATOM 2628 C CA . HIS A 1 332 ? -9.846 7.458 16.385 1.00 89.38 332 HIS A CA 1
ATOM 2629 C C . HIS A 1 332 ? -8.805 8.399 17.009 1.00 89.38 332 HIS A C 1
ATOM 2631 O O . HIS A 1 332 ? -9.007 8.918 18.109 1.00 89.38 332 HIS A O 1
ATOM 2637 N N . GLY A 1 333 ? -7.703 8.649 16.294 1.00 84.88 333 GLY A N 1
ATOM 2638 C CA . GLY A 1 333 ? -6.750 9.704 16.648 1.00 84.88 333 GLY A CA 1
ATOM 2639 C C . GLY A 1 333 ? -5.975 9.457 17.947 1.00 84.88 333 GLY A C 1
ATOM 2640 O O . GLY A 1 333 ? -5.701 10.393 18.699 1.00 84.88 333 GLY A O 1
ATOM 2641 N N . THR A 1 334 ? -5.657 8.200 18.279 1.00 85.31 334 THR A N 1
ATOM 2642 C CA . THR A 1 334 ? -5.130 7.848 19.612 1.00 85.31 334 THR A CA 1
ATOM 2643 C C . THR A 1 334 ? -3.603 7.851 19.729 1.00 85.31 334 THR A C 1
ATOM 2645 O O . THR A 1 334 ? -3.078 7.324 20.708 1.00 85.31 334 THR A O 1
ATOM 2648 N N . ASN A 1 335 ? -2.873 8.448 18.779 1.00 80.25 335 ASN A N 1
ATOM 2649 C CA . ASN A 1 335 ? -1.401 8.388 18.723 1.00 80.25 335 ASN A CA 1
ATOM 2650 C C . ASN A 1 335 ? -0.705 8.924 19.989 1.00 80.25 335 ASN A C 1
ATOM 2652 O O . ASN A 1 335 ? 0.335 8.408 20.382 1.00 80.25 335 ASN A O 1
ATOM 2656 N N . ALA A 1 336 ? -1.281 9.935 20.649 1.00 81.25 336 ALA A N 1
ATOM 2657 C CA . ALA A 1 336 ? -0.760 10.495 21.901 1.00 81.25 336 ALA A CA 1
ATOM 2658 C C . ALA A 1 336 ? -1.599 10.114 23.141 1.00 81.25 336 ALA A C 1
ATOM 2660 O O . ALA A 1 336 ? -1.402 10.677 24.223 1.00 81.25 336 ALA A O 1
ATOM 2661 N N . CYS A 1 337 ? -2.560 9.191 23.009 1.00 83.81 337 CYS A N 1
ATOM 2662 C CA . CYS A 1 337 ? -3.371 8.729 24.134 1.00 83.81 337 CYS A CA 1
ATOM 2663 C C . CYS A 1 337 ? -2.555 7.783 25.016 1.00 83.81 337 CYS A C 1
ATOM 2665 O O . CYS A 1 337 ? -2.180 6.691 24.596 1.00 83.81 337 CYS A O 1
ATOM 2667 N N . ASP A 1 338 ? -2.321 8.170 26.270 1.00 86.50 338 ASP A N 1
ATOM 2668 C CA . ASP A 1 338 ? -1.683 7.269 27.226 1.00 86.50 338 ASP A CA 1
ATOM 2669 C C . ASP A 1 338 ? -2.610 6.110 27.649 1.00 86.50 338 ASP A C 1
ATOM 2671 O O . ASP A 1 338 ? -3.814 6.069 27.358 1.00 86.50 338 ASP A O 1
ATOM 2675 N N . ALA A 1 339 ? -2.034 5.133 28.354 1.00 87.75 339 ALA A N 1
ATOM 2676 C CA . ALA A 1 339 ? -2.758 3.950 28.807 1.00 87.75 339 ALA A CA 1
ATOM 2677 C C . ALA A 1 339 ? -3.953 4.284 29.722 1.00 87.75 339 ALA A C 1
ATOM 2679 O O . ALA A 1 339 ? -4.941 3.551 29.709 1.00 87.75 339 ALA A O 1
ATOM 2680 N N . SER A 1 340 ? -3.900 5.380 30.489 1.00 88.50 340 SER A N 1
ATOM 2681 C CA . SER A 1 340 ? -4.993 5.774 31.386 1.00 88.50 340 SER A CA 1
ATOM 2682 C C . SER A 1 340 ? -6.170 6.370 30.613 1.00 88.50 340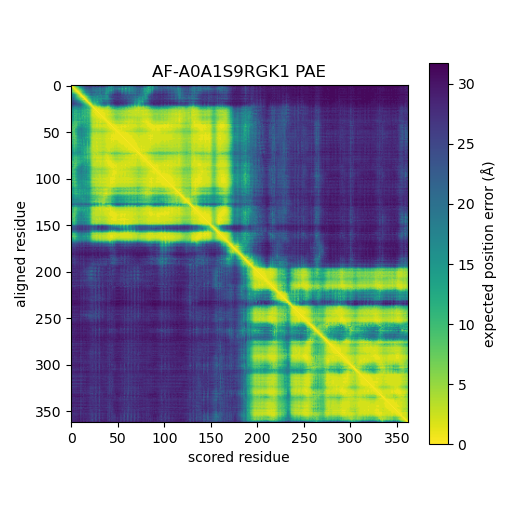 SER A C 1
ATOM 2684 O O . SER A 1 340 ? -7.317 6.000 30.864 1.00 88.50 340 SER A O 1
ATOM 2686 N N . LEU A 1 341 ? -5.894 7.205 29.606 1.00 87.44 341 LEU A N 1
ATOM 2687 C CA . LEU A 1 341 ? -6.918 7.768 28.728 1.00 87.44 341 LEU A CA 1
ATOM 2688 C C . LEU A 1 341 ? -7.559 6.686 27.844 1.00 87.44 341 LEU A C 1
ATOM 2690 O O . LEU A 1 341 ? -8.778 6.654 27.682 1.00 87.44 341 LEU A O 1
ATOM 2694 N N . THR A 1 342 ? -6.754 5.741 27.353 1.00 88.81 342 THR A N 1
ATOM 2695 C CA . THR A 1 342 ? -7.239 4.580 26.589 1.00 88.81 342 THR A CA 1
ATOM 2696 C C . THR A 1 342 ? -8.148 3.686 27.442 1.00 88.81 342 THR A C 1
ATOM 2698 O O . THR A 1 342 ? -9.235 3.303 27.006 1.00 88.81 342 THR A O 1
ATOM 2701 N N . GLN A 1 343 ? -7.763 3.403 28.694 1.00 90.44 343 GLN A N 1
ATOM 2702 C CA . GLN A 1 343 ? -8.611 2.669 29.643 1.00 90.44 343 GLN A CA 1
ATOM 2703 C C . GLN A 1 343 ? -9.910 3.418 29.969 1.00 90.44 343 GLN A C 1
ATOM 2705 O O . GLN A 1 343 ? -10.962 2.784 30.041 1.00 90.44 343 GLN A O 1
ATOM 2710 N N . ALA A 1 344 ? -9.866 4.746 30.121 1.00 89.81 344 ALA A N 1
ATOM 2711 C CA . ALA A 1 344 ? -11.059 5.562 30.339 1.00 89.81 344 ALA A CA 1
ATOM 2712 C C . ALA A 1 344 ? -12.028 5.500 29.142 1.00 89.81 344 ALA A C 1
ATOM 2714 O O . ALA A 1 344 ? -13.233 5.356 29.342 1.00 89.81 344 ALA A O 1
ATOM 2715 N N . GLY A 1 345 ? -11.515 5.522 27.906 1.00 91.00 345 GLY A N 1
ATOM 2716 C CA . GLY A 1 345 ? -12.317 5.317 26.695 1.00 91.00 345 GLY A CA 1
ATOM 2717 C C . GLY A 1 345 ? -13.003 3.945 26.665 1.00 91.00 345 GLY A C 1
ATOM 2718 O O . GLY A 1 345 ? -14.209 3.858 26.435 1.00 91.00 345 GLY A O 1
ATOM 2719 N N . ILE A 1 346 ? -12.270 2.871 26.977 1.00 92.44 346 ILE A N 1
ATOM 2720 C CA . ILE A 1 346 ? -12.828 1.508 27.062 1.00 92.44 346 ILE A CA 1
ATOM 2721 C C . ILE A 1 346 ? -13.917 1.424 28.147 1.00 92.44 346 ILE A C 1
ATOM 2723 O O . ILE A 1 346 ? -14.981 0.854 27.909 1.00 92.44 346 ILE A O 1
ATOM 2727 N N . GLN A 1 347 ? -13.702 2.036 29.317 1.00 92.19 347 GLN A N 1
ATOM 2728 C CA . GLN A 1 347 ? -14.702 2.094 30.395 1.00 92.19 347 GLN A CA 1
ATOM 2729 C C . GLN A 1 347 ? -15.956 2.897 30.009 1.00 92.19 347 GLN A C 1
ATOM 2731 O O . GLN A 1 347 ? -17.053 2.539 30.433 1.00 92.19 347 GLN A O 1
ATOM 2736 N N . ALA A 1 348 ? -15.813 3.925 29.166 1.00 89.75 348 ALA A N 1
ATOM 2737 C CA . ALA A 1 348 ? -16.926 4.676 28.580 1.00 89.75 348 ALA A CA 1
ATOM 2738 C C . ALA A 1 348 ? -17.657 3.922 27.445 1.00 89.75 348 ALA A C 1
ATOM 2740 O O . ALA A 1 348 ? -18.653 4.424 26.923 1.00 89.75 348 ALA A O 1
ATOM 2741 N N . GLY A 1 349 ? -17.194 2.719 27.076 1.00 90.44 349 GLY A N 1
ATOM 2742 C CA . GLY A 1 349 ? -17.861 1.817 26.136 1.00 90.44 349 GLY A CA 1
ATOM 2743 C C . GLY A 1 349 ? -17.190 1.659 24.769 1.00 90.44 349 GLY A C 1
ATOM 2744 O O . GLY A 1 349 ? -17.786 1.035 23.890 1.00 90.44 349 GLY A O 1
ATOM 2745 N N . VAL A 1 350 ? -15.983 2.202 24.561 1.00 93.94 350 VAL A N 1
ATOM 2746 C CA . VAL A 1 350 ? -15.215 2.020 23.314 1.00 93.94 350 VAL A CA 1
ATOM 2747 C C . VAL A 1 350 ? -14.863 0.541 23.107 1.00 93.94 350 VAL A C 1
ATOM 2749 O O . VAL A 1 350 ? -14.394 -0.139 24.018 1.00 93.94 350 VAL A O 1
ATOM 2752 N N . THR A 1 351 ? -15.076 0.050 21.884 1.00 91.88 351 THR A N 1
ATOM 2753 C CA . THR A 1 351 ? -14.893 -1.360 21.483 1.00 91.88 351 THR A CA 1
ATOM 2754 C C . THR A 1 351 ? -13.904 -1.579 20.331 1.00 91.88 351 THR A C 1
ATOM 2756 O O . THR A 1 351 ? -13.463 -2.708 20.135 1.00 91.88 351 THR A O 1
ATOM 2759 N N . LYS A 1 352 ? -13.525 -0.521 19.602 1.00 91.88 352 LYS A N 1
ATOM 2760 C CA . LYS A 1 352 ? -12.445 -0.492 18.598 1.00 91.88 352 LYS A CA 1
ATOM 2761 C C . LYS A 1 352 ? -11.606 0.763 18.839 1.00 91.88 352 LYS A C 1
ATOM 2763 O O . LYS A 1 352 ? -12.161 1.816 19.142 1.00 91.88 352 LYS A O 1
ATOM 2768 N N . VAL A 1 353 ? -10.289 0.644 18.725 1.00 90.06 353 VAL A N 1
ATOM 2769 C CA . VAL A 1 353 ? -9.332 1.748 18.880 1.00 90.06 353 VAL A CA 1
ATOM 2770 C C . VAL A 1 353 ? -8.438 1.740 17.645 1.00 90.06 353 VAL A C 1
ATOM 2772 O O . VAL A 1 353 ? -7.805 0.717 17.381 1.00 90.06 353 VAL A O 1
ATOM 2775 N N . ASN A 1 354 ? -8.413 2.832 16.882 1.00 86.62 354 ASN A N 1
ATOM 2776 C CA . ASN A 1 354 ? -7.550 2.952 15.705 1.00 86.62 354 ASN A CA 1
ATOM 2777 C C . ASN A 1 354 ? -6.171 3.456 16.137 1.00 86.62 354 ASN A C 1
ATOM 2779 O O . ASN A 1 354 ? -6.068 4.447 16.857 1.00 86.62 354 ASN A O 1
ATOM 2783 N N . VAL A 1 355 ? -5.117 2.785 15.673 1.00 83.00 355 VAL A N 1
ATOM 2784 C CA . VAL A 1 355 ? -3.722 3.102 15.995 1.00 83.00 355 VAL A CA 1
ATOM 2785 C C . VAL A 1 355 ? -2.934 3.162 14.691 1.00 83.00 355 VAL A C 1
ATOM 2787 O O . VAL A 1 355 ? -2.993 2.211 13.916 1.00 83.00 355 VAL A O 1
ATOM 2790 N N . ASN A 1 356 ? -2.202 4.256 14.469 1.00 76.75 356 ASN A N 1
ATOM 2791 C CA . ASN A 1 356 ? -1.422 4.480 13.250 1.00 76.75 356 ASN A CA 1
ATOM 2792 C C . ASN A 1 356 ? 0.059 4.740 13.588 1.00 76.75 356 ASN A C 1
ATOM 2794 O O . ASN A 1 356 ? 0.834 3.793 13.731 1.00 76.75 356 ASN A O 1
ATOM 2798 N N . LYS A 1 357 ? 0.435 6.004 13.840 1.00 70.44 357 LYS A N 1
ATOM 2799 C CA . LYS A 1 357 ? 1.824 6.457 14.063 1.00 70.44 357 LYS A CA 1
ATOM 2800 C C . LYS A 1 357 ? 2.592 5.638 15.111 1.00 70.44 357 LYS A C 1
ATOM 2802 O O . LYS A 1 357 ? 3.754 5.312 14.902 1.00 70.44 357 LYS A O 1
ATOM 2807 N N . LEU A 1 358 ? 1.928 5.226 16.196 1.00 70.75 358 LEU A N 1
ATOM 2808 C CA . LEU A 1 358 ? 2.529 4.399 17.256 1.00 70.75 358 LEU A CA 1
ATOM 2809 C C . LEU A 1 358 ? 3.075 3.039 16.780 1.00 70.75 358 LEU A C 1
ATOM 2811 O O . LEU A 1 358 ? 3.896 2.463 17.482 1.00 70.75 358 LEU A O 1
ATOM 2815 N N . VAL A 1 359 ? 2.613 2.512 15.641 1.00 66.44 359 VAL A N 1
ATOM 2816 C CA . VAL A 1 359 ? 3.113 1.257 15.043 1.00 66.44 359 VAL A CA 1
ATOM 2817 C C . VAL A 1 359 ? 4.175 1.525 13.969 1.00 66.44 359 VAL A C 1
ATOM 2819 O O . VAL A 1 359 ? 5.006 0.657 13.715 1.00 66.44 359 VAL A O 1
ATOM 2822 N N . LEU A 1 360 ? 4.170 2.718 13.364 1.00 55.09 360 LEU A N 1
ATOM 2823 C CA . LEU A 1 360 ? 5.145 3.136 12.351 1.00 55.09 360 LEU A CA 1
ATOM 2824 C C . LEU A 1 360 ? 6.487 3.559 12.974 1.00 55.09 360 LEU A C 1
ATOM 2826 O O . LEU A 1 360 ? 7.535 3.214 12.440 1.00 55.09 360 LEU A O 1
ATOM 2830 N N . ASP A 1 361 ? 6.460 4.241 14.123 1.00 57.16 361 ASP A N 1
ATOM 2831 C CA . ASP A 1 361 ? 7.646 4.803 14.796 1.00 57.16 361 ASP A CA 1
ATOM 2832 C C . ASP A 1 361 ? 8.388 3.783 15.720 1.00 57.16 361 ASP A C 1
ATOM 2834 O O . ASP A 1 361 ? 8.989 4.183 16.722 1.00 57.16 361 ASP A O 1
ATOM 2838 N N . CYS A 1 362 ? 8.309 2.469 15.445 1.00 38.03 362 CYS A N 1
ATOM 2839 C CA . CYS A 1 362 ? 8.746 1.361 16.334 1.00 38.03 362 CYS A CA 1
ATOM 2840 C C . CYS A 1 362 ? 10.072 0.661 15.945 1.00 38.03 362 CYS A C 1
ATOM 2842 O O . CYS A 1 362 ? 10.255 0.325 14.755 1.00 38.03 362 CYS A O 1
#

Radius of gyration: 24.52 Å; Cα contacts (8 Å, |Δi|>4): 463; chains: 1; bounding box: 60×57×64 Å

Secondary structure (DSSP, 8-state):
--SS-PPPPP-PPPP-------SHHHHHHHHHHHHT---BS-EEEE---S-HHHHHHHHHHHHHHHHHHHHHTT-GGGGGGB--EEE--HHHHTT--HHHHHHHHHHHHHHHHHHHH-S--S-GGG-SS--HHHHEEEEE-HHHHHHTT---TTS-PPP--EEEETT-----SEETTEEPP--PPPSTT--TTT-HHHHHHHHHHHHH-SS------TT---HHHHHHHH-SS---SHHHHHHHHHTTT---EEEESB-EE-BTTB---TT---B---HHHHHHHHHHT-SEEEE-SS-EES--TTSPP---HHHHHHHHHHHTTSSEEEE---TT--HHHHHHHHHTTEEEE---HHHH--

pLDDT: mean 70.95, std 18.13, range [31.22, 96.56]

Sequence (362 aa):
MEKYTRPPAQFPPMSPHRSAVQGTTAEIEEWLREDGHHAWGFVIYRSTYQNQAAWDEFMRRLLANTTEMLEYDAGLDLLDNLVLTVFDNPNQFDNATTAMVRDHFKQWAATMEEGEQGPISIPKHLRIPGSQRYRYCIQVTQEALESALADDCEKKQMGFVYIIQAKWQEYSPYVDGERLEEEQEAIEGCTLEDTPSLVFAAAAAAKSAPVPMLVHLDHAQDYKQIKYVADNLPFNSTRVLRDYCHARGITVEAETGRTEGVENGIMDAGDLEGILTNPENVEKSIEAGVDFLAPSVGNIHGDYGSNRPRLDMDRLHGVFKAMNGRVRLVLHGTNACDASLTQAGIQAGVTKVNVNKLVLDC

Foldseek 3Di:
DDDQFDDQDDDDPDDPDDPDDPADLVVVVVLCVLQLFLAAEAEEEEQADPDPVLVVVLVVVVVVVVCVRCVVVVNNVSVSRYGYHYDDDCVQRHNDDLVSVLQVLLVCLVPCPCVRGPDRPDDPVSRPPHGPHSFKHWYCHPQLSCQCPDPPPPDPRHRDIDIATNPDDDDDLDDPRDGDDDDDDDDNPDDLVNCPVVVVVQVVCCVPDPDHDDDDDPQPPDPVSLCVVQVVDDDDDLLCSCVRCVVVVHAAEDEFWAAADDDDVHDHPPPDDTGFHDLVSLVVVVVSPHAEYETDQQAHADDPPPDAGDGNLVVLLVSVVSCVVSHAYEYENCARPDPVNVVSSVVSRHDYYDDDVNVVVD

Solvent-accessible surface area (backbone atoms only — not comparable to full-atom values): 21521 Å² total; per-residue (Å²): 110,84,88,64,69,74,77,84,66,85,82,75,79,84,77,85,73,84,82,88,65,93,49,72,48,55,54,53,58,48,52,29,59,62,45,52,44,68,69,41,58,48,32,36,36,43,18,52,75,90,49,65,68,59,52,55,48,48,56,49,52,55,53,47,54,54,48,54,53,25,50,74,57,71,31,55,72,55,60,73,34,56,44,48,48,56,48,65,48,65,97,75,24,49,74,49,49,72,66,61,53,31,57,52,46,38,57,47,38,77,60,42,54,55,71,72,51,41,92,55,89,61,58,78,92,76,31,75,87,49,62,57,51,61,42,35,33,38,40,34,39,59,67,27,52,51,41,59,64,62,83,51,88,89,52,92,73,78,51,50,67,48,71,38,32,34,85,56,70,84,85,65,62,54,59,100,85,44,71,60,82,92,74,86,86,54,70,76,47,59,51,81,87,67,42,61,62,59,53,51,50,48,47,51,52,30,71,70,45,100,56,100,55,80,81,77,86,73,77,74,80,46,68,67,60,54,42,58,77,39,55,88,54,87,77,76,55,72,51,37,42,36,50,50,32,51,77,71,76,39,85,40,73,43,76,32,63,35,63,37,54,44,42,98,88,43,78,70,62,74,97,55,79,62,33,64,49,53,66,67,56,52,49,55,42,54,73,40,58,41,46,30,39,32,59,19,34,57,42,36,34,46,78,63,76,96,52,74,75,54,67,41,58,69,56,46,42,50,46,47,58,68,44,66,80,73,44,42,35,34,42,61,42,44,58,71,53,49,74,68,57,50,49,51,42,43,75,49,54,41,74,45,74,50,78,56,63,70,70,71,81,109